Protein AF-K1RL17-F1 (afdb_monomer_lite)

Structure (mmCIF, N/CA/C/O backbone):
data_AF-K1RL17-F1
#
_entry.id   AF-K1RL17-F1
#
loop_
_atom_site.group_PDB
_atom_site.id
_atom_site.type_symbol
_atom_site.label_atom_id
_atom_site.label_alt_id
_atom_site.label_comp_id
_atom_site.label_asym_id
_atom_site.label_entity_id
_atom_site.label_seq_id
_atom_site.pdbx_PDB_ins_code
_atom_site.Cartn_x
_atom_site.Cartn_y
_atom_site.Cartn_z
_atom_site.occupancy
_atom_site.B_iso_or_equiv
_atom_site.auth_seq_id
_atom_site.auth_comp_id
_atom_site.auth_asym_id
_atom_site.auth_atom_id
_atom_site.pdbx_PDB_model_num
ATOM 1 N N . MET A 1 1 ? -8.383 5.671 24.917 1.00 86.12 1 MET A N 1
ATOM 2 C CA . MET A 1 1 ? -9.721 5.938 25.501 1.00 86.12 1 MET A CA 1
ATOM 3 C C . MET A 1 1 ? -9.802 7.376 26.012 1.00 86.12 1 MET A C 1
ATOM 5 O O . MET A 1 1 ? -8.783 7.900 26.457 1.00 86.12 1 MET A O 1
ATOM 9 N N . LYS A 1 2 ? -10.974 8.021 25.943 1.00 89.81 2 LYS A N 1
ATOM 10 C CA . LYS A 1 2 ? -11.217 9.352 26.530 1.00 89.81 2 LYS A CA 1
ATOM 11 C C . LYS A 1 2 ? -12.310 9.264 27.596 1.00 89.81 2 LYS A C 1
ATOM 13 O O . LYS A 1 2 ? -13.297 8.571 27.385 1.00 89.81 2 LYS A O 1
ATOM 18 N N . LEU A 1 3 ? -12.146 9.987 28.701 1.00 88.69 3 LEU A N 1
ATOM 19 C CA . LEU A 1 3 ? -13.157 10.167 29.746 1.00 88.69 3 LEU A CA 1
ATOM 20 C C . LEU A 1 3 ? -13.363 11.665 29.957 1.00 88.69 3 LEU A C 1
ATOM 22 O O . LEU A 1 3 ? -12.415 12.358 30.322 1.00 88.69 3 LEU A O 1
ATOM 26 N N . ASN A 1 4 ? -14.581 12.159 29.712 1.00 88.69 4 ASN A N 1
ATOM 27 C CA . ASN A 1 4 ? -14.898 13.595 29.724 1.00 88.69 4 ASN A CA 1
ATOM 28 C C . ASN A 1 4 ? -13.864 14.404 28.920 1.00 88.69 4 ASN A C 1
ATOM 30 O O . ASN A 1 4 ? -13.220 15.307 29.445 1.00 88.69 4 ASN A O 1
ATOM 34 N N . GLU A 1 5 ? -13.638 13.982 27.669 1.00 88.38 5 GLU A N 1
ATOM 35 C CA . GLU A 1 5 ? -12.679 14.556 26.704 1.00 88.38 5 GLU A CA 1
ATOM 36 C C . GLU A 1 5 ? -11.190 14.420 27.064 1.00 88.38 5 GLU A C 1
ATOM 38 O O . GLU A 1 5 ? -10.326 14.604 26.203 1.00 88.38 5 GLU A O 1
ATOM 43 N N . LYS A 1 6 ? -10.858 13.991 28.284 1.00 88.94 6 LYS A N 1
ATOM 44 C CA . LYS A 1 6 ? -9.479 13.752 28.707 1.00 88.94 6 LYS A CA 1
ATOM 45 C C . LYS A 1 6 ? -8.996 12.375 28.262 1.00 88.94 6 LYS A C 1
ATOM 47 O O . LYS A 1 6 ? -9.629 11.360 28.550 1.00 88.94 6 LYS A O 1
ATOM 52 N N . ILE A 1 7 ? -7.842 12.331 27.597 1.00 90.31 7 ILE A N 1
ATOM 53 C CA . ILE A 1 7 ? -7.181 11.076 27.217 1.00 90.31 7 ILE A CA 1
ATOM 54 C C . ILE A 1 7 ? -6.712 10.351 28.484 1.00 90.31 7 ILE A C 1
ATOM 56 O O . ILE A 1 7 ? -6.018 10.932 29.321 1.00 90.31 7 ILE A O 1
ATOM 60 N N . LEU A 1 8 ? -7.095 9.082 28.618 1.00 88.81 8 LEU A N 1
ATOM 61 C CA . LEU A 1 8 ? -6.636 8.208 29.692 1.00 88.81 8 LEU A CA 1
ATOM 62 C C . LEU A 1 8 ? -5.381 7.451 29.260 1.00 88.81 8 LEU A C 1
ATOM 64 O O . LEU A 1 8 ? -5.304 6.962 28.133 1.00 88.81 8 LEU A O 1
ATOM 68 N N . GLN A 1 9 ? -4.425 7.336 30.180 1.00 89.75 9 GLN A N 1
ATOM 69 C CA . GLN A 1 9 ? -3.227 6.523 29.993 1.00 89.75 9 GLN A CA 1
ATOM 70 C C . GLN A 1 9 ? -3.530 5.078 30.380 1.00 89.75 9 GLN A C 1
ATOM 72 O O . GLN A 1 9 ? -4.090 4.827 31.449 1.00 89.75 9 GLN A O 1
ATOM 77 N N . THR A 1 10 ? -3.184 4.142 29.499 1.00 90.81 10 THR A N 1
ATOM 78 C CA . THR A 1 10 ? -3.265 2.710 29.804 1.00 90.81 10 THR A CA 1
ATOM 79 C C . THR A 1 10 ? -2.152 2.336 30.783 1.00 90.81 10 THR A C 1
ATOM 81 O O . THR A 1 10 ? -1.068 2.918 30.748 1.00 90.81 10 THR A O 1
ATOM 84 N N . THR A 1 11 ? -2.423 1.399 31.688 1.00 90.38 11 THR A N 1
ATOM 85 C CA . THR A 1 11 ? -1.403 0.876 32.621 1.00 90.38 11 THR A CA 1
ATOM 86 C C . THR A 1 11 ? -0.921 -0.502 32.219 1.00 90.38 11 THR A C 1
ATOM 88 O O . THR A 1 11 ? 0.269 -0.789 32.281 1.00 90.38 11 THR A O 1
ATOM 91 N N . HIS A 1 12 ? -1.855 -1.356 31.829 1.00 91.19 12 HIS A N 1
ATOM 92 C CA . HIS A 1 12 ? -1.605 -2.697 31.346 1.00 91.19 12 HIS A CA 1
ATOM 93 C C . HIS A 1 12 ? -2.759 -3.093 30.436 1.00 91.19 12 HIS A C 1
ATOM 95 O O . HIS A 1 12 ? -3.871 -2.574 30.550 1.00 91.19 12 HIS A O 1
ATOM 101 N N . GLY A 1 13 ? -2.482 -4.032 29.550 1.00 89.75 13 GLY A N 1
ATOM 102 C CA . GLY A 1 13 ? -3.478 -4.632 28.690 1.00 89.75 13 GLY A CA 1
ATOM 103 C C . GLY A 1 13 ? -3.048 -6.032 28.296 1.00 89.75 13 GLY A C 1
ATOM 104 O O . GLY A 1 13 ? -1.911 -6.442 28.534 1.00 89.75 13 GLY A O 1
ATOM 105 N N . CYS A 1 14 ? -3.978 -6.770 27.718 1.00 90.25 14 CYS A N 1
ATOM 106 C CA . CYS A 1 14 ? -3.702 -8.028 27.044 1.00 90.25 14 CYS A CA 1
ATOM 107 C C . CYS A 1 14 ? -4.450 -8.041 25.718 1.00 90.25 14 CYS A C 1
ATOM 109 O O . CYS A 1 14 ? -5.488 -7.391 25.585 1.00 90.25 14 CYS A O 1
ATOM 111 N N . ALA A 1 15 ? -3.933 -8.782 24.750 1.00 90.31 15 ALA A N 1
ATOM 112 C CA . ALA A 1 15 ? -4.594 -8.960 23.474 1.00 90.31 15 ALA A CA 1
ATOM 113 C C . ALA A 1 15 ? -4.518 -10.421 23.058 1.00 90.31 15 ALA A C 1
ATOM 115 O O . ALA A 1 15 ? -3.531 -11.096 23.345 1.00 90.31 15 ALA A O 1
ATOM 116 N N . VAL A 1 16 ? -5.555 -10.873 22.366 1.00 89.31 16 VAL A N 1
ATOM 117 C CA . VAL A 1 16 ? -5.554 -12.142 21.643 1.00 89.31 16 VAL A CA 1
ATOM 118 C C . VAL A 1 16 ? -5.790 -11.855 20.172 1.00 89.31 16 VAL A C 1
ATOM 120 O O . VAL A 1 16 ? -6.560 -10.957 19.818 1.00 89.31 16 VAL A O 1
ATOM 123 N N . SER A 1 17 ? -5.108 -12.599 19.312 1.00 88.94 17 SER A N 1
ATOM 124 C CA . SER A 1 17 ? -5.225 -12.459 17.866 1.00 88.94 17 SER A CA 1
ATOM 125 C C . SER A 1 17 ? -5.647 -13.771 17.238 1.00 88.94 17 SER A C 1
ATOM 127 O O . SER A 1 17 ? -5.143 -14.830 17.601 1.00 88.94 17 SER A O 1
ATOM 129 N N . PHE A 1 18 ? -6.518 -13.680 16.250 1.00 87.81 18 PHE A N 1
ATOM 130 C CA . PHE A 1 18 ? -6.875 -14.773 15.371 1.00 87.81 18 PHE A CA 1
ATOM 131 C C . PHE A 1 18 ? -6.558 -14.371 13.936 1.00 87.81 18 PHE A C 1
ATOM 133 O O . PHE A 1 18 ? -6.952 -13.297 13.487 1.00 87.81 18 PHE A O 1
ATOM 140 N N . ASN A 1 19 ? -5.852 -15.231 13.212 1.00 88.44 19 ASN A N 1
ATOM 141 C CA . ASN A 1 19 ? -5.532 -15.048 11.808 1.00 88.44 19 ASN A CA 1
ATOM 142 C C . ASN A 1 19 ? -5.850 -16.341 11.037 1.00 88.44 19 ASN A C 1
ATOM 144 O O . ASN A 1 19 ? -5.124 -17.329 11.190 1.00 88.44 19 ASN A O 1
ATOM 148 N N . PRO A 1 20 ? -6.886 -16.349 10.180 1.00 85.56 20 PRO A N 1
ATOM 149 C CA . PRO A 1 20 ? -7.290 -17.547 9.447 1.00 85.56 20 PRO A CA 1
ATOM 150 C C . PRO A 1 20 ? -6.242 -18.023 8.429 1.00 85.56 20 PRO A C 1
ATOM 152 O O . PRO A 1 20 ? -6.286 -19.175 8.006 1.00 85.56 20 PRO A O 1
ATOM 155 N N . CYS A 1 21 ? -5.278 -17.175 8.051 1.00 84.12 21 CYS A N 1
ATOM 156 C CA . CYS A 1 21 ? -4.208 -17.522 7.112 1.00 84.12 21 CYS A CA 1
ATOM 157 C C . CYS A 1 21 ? -3.032 -18.259 7.770 1.00 84.12 21 CYS A C 1
ATOM 159 O O . CYS A 1 21 ? -2.123 -18.702 7.067 1.00 84.12 21 CYS A O 1
ATOM 161 N N . LEU A 1 22 ? -3.006 -18.362 9.102 1.00 78.12 22 LEU A N 1
ATOM 162 C CA . LEU A 1 22 ? -1.929 -19.025 9.828 1.00 78.12 22 LEU A CA 1
ATOM 163 C C . LEU A 1 22 ? -2.356 -20.410 10.321 1.00 78.12 22 LEU A C 1
ATOM 165 O O . LEU A 1 22 ? -3.506 -20.596 10.724 1.00 78.12 22 LEU A O 1
ATOM 169 N N . PRO A 1 23 ? -1.434 -21.388 10.324 1.00 70.94 23 PRO A N 1
ATOM 170 C CA . PRO A 1 23 ? -1.729 -22.720 10.824 1.00 70.94 23 PRO A CA 1
ATOM 171 C C . PRO A 1 23 ? -2.068 -22.698 12.322 1.00 70.94 23 PRO A C 1
ATOM 173 O O . PRO A 1 23 ? -1.558 -21.884 13.101 1.00 70.94 23 PRO A O 1
ATOM 176 N N . ASP A 1 24 ? -2.927 -23.636 12.721 1.00 70.56 24 ASP A N 1
ATOM 177 C CA . ASP A 1 24 ? -3.319 -23.836 14.115 1.00 70.56 24 ASP A CA 1
ATOM 178 C C . ASP A 1 24 ? -2.090 -24.063 15.014 1.00 70.56 24 ASP A C 1
ATOM 180 O O . ASP A 1 24 ? -1.189 -24.834 14.682 1.00 70.56 24 ASP A O 1
ATOM 184 N N . GLY A 1 25 ? -2.057 -23.387 16.168 1.00 65.31 25 GLY A N 1
ATOM 185 C CA . GLY A 1 25 ? -0.989 -23.520 17.165 1.00 65.31 25 GLY A CA 1
ATOM 186 C C . GLY A 1 25 ? 0.224 -22.594 16.997 1.00 65.31 25 GLY A C 1
ATOM 187 O O . GLY A 1 25 ? 1.075 -22.597 17.882 1.00 65.31 25 GLY A O 1
ATOM 188 N N . VAL A 1 26 ? 0.314 -21.791 15.925 1.00 64.81 26 VAL A N 1
ATOM 189 C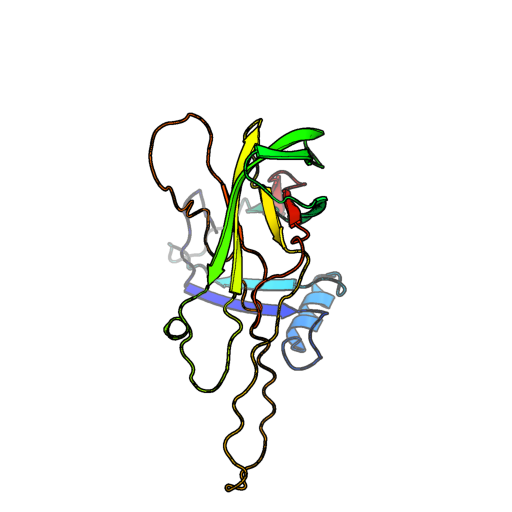 CA . VAL A 1 26 ? 1.388 -20.780 15.767 1.00 64.81 26 VAL A CA 1
ATOM 190 C C . VAL A 1 26 ? 0.967 -19.408 16.306 1.00 64.81 26 VAL A C 1
ATOM 192 O O . VAL A 1 26 ? 1.738 -18.782 17.024 1.00 64.81 26 VAL A O 1
ATOM 195 N N . ILE A 1 27 ? -0.250 -18.951 15.978 1.00 58.25 27 ILE A N 1
ATOM 196 C CA . ILE A 1 27 ? -0.837 -17.678 16.464 1.00 58.25 27 ILE A CA 1
ATOM 197 C C . ILE A 1 27 ? -2.316 -17.839 16.863 1.00 58.25 27 ILE A C 1
ATOM 199 O O . ILE A 1 27 ? -2.811 -17.109 17.716 1.00 58.25 27 ILE A O 1
ATOM 203 N N . ASN A 1 28 ? -3.024 -18.825 16.304 1.00 62.34 28 ASN A N 1
ATOM 204 C CA . ASN A 1 28 ? -4.415 -19.116 16.659 1.00 62.34 28 ASN A CA 1
ATOM 205 C C . ASN A 1 28 ? -4.483 -19.922 17.961 1.00 62.34 28 ASN A C 1
ATOM 207 O O . ASN A 1 28 ? -4.709 -21.136 17.946 1.00 62.34 28 ASN A O 1
ATOM 211 N N . GLU A 1 29 ? -4.248 -19.249 19.087 1.00 68.94 29 GLU A N 1
ATOM 212 C CA . GLU A 1 29 ? -4.416 -19.829 20.416 1.00 68.94 29 GLU A CA 1
ATOM 213 C C . GLU A 1 29 ? -5.884 -20.213 20.659 1.00 68.94 29 GLU A C 1
ATOM 215 O O . GLU A 1 29 ? -6.815 -19.586 20.146 1.00 68.94 29 GLU A O 1
ATOM 220 N N . LEU A 1 30 ? -6.108 -21.258 21.461 1.00 84.44 30 LEU A N 1
ATOM 221 C CA . LEU A 1 30 ? -7.453 -21.734 21.806 1.00 84.44 30 LEU A CA 1
ATOM 222 C C . LEU A 1 30 ? -8.329 -20.612 22.397 1.00 84.44 30 LEU A C 1
ATOM 224 O O . LEU A 1 30 ? -9.528 -20.560 22.133 1.00 84.44 30 LEU A O 1
ATOM 228 N N . GLU A 1 31 ? -7.711 -19.682 23.129 1.00 86.56 31 GLU A N 1
ATOM 229 C CA . GLU A 1 31 ? -8.363 -18.494 23.683 1.00 86.56 31 GLU A CA 1
ATOM 230 C C . GLU A 1 31 ? -8.931 -17.568 22.596 1.00 86.56 31 GLU A C 1
ATOM 232 O O . GLU A 1 31 ? -10.055 -17.087 22.729 1.00 86.56 31 GLU A O 1
ATOM 237 N N . ALA A 1 32 ? -8.210 -17.368 21.489 1.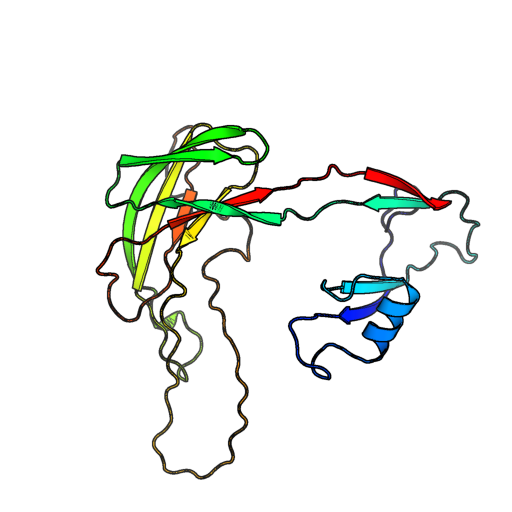00 88.06 32 ALA A N 1
ATOM 238 C CA . ALA A 1 32 ? -8.677 -16.531 20.386 1.00 88.06 32 ALA A CA 1
ATOM 239 C C . ALA A 1 32 ? -9.920 -17.133 19.708 1.00 88.06 32 ALA A C 1
ATOM 241 O O . ALA A 1 32 ? -10.859 -16.404 19.385 1.00 88.06 32 ALA A O 1
ATOM 242 N N . LYS A 1 33 ? -9.972 -18.467 19.565 1.00 87.44 33 LYS A N 1
ATOM 243 C CA . LYS A 1 33 ? -11.154 -19.180 19.044 1.00 87.44 33 LYS A CA 1
ATOM 244 C C . LYS A 1 33 ? -12.360 -19.016 19.972 1.00 87.44 33 LYS A C 1
ATOM 246 O O . LYS A 1 33 ? -13.442 -18.676 19.508 1.00 87.44 33 LYS A O 1
ATOM 251 N N . TRP A 1 34 ? -12.167 -19.166 21.284 1.00 91.12 34 TRP A N 1
ATOM 252 C CA . TRP A 1 34 ? -13.239 -18.931 22.259 1.00 91.12 34 TRP A CA 1
ATOM 253 C C . TRP A 1 34 ? -13.748 -17.493 22.251 1.00 91.12 34 TRP A C 1
ATOM 255 O O . TRP A 1 34 ? -14.949 -17.274 22.391 1.00 91.12 34 TRP A O 1
ATOM 265 N N . ALA A 1 35 ? -12.856 -16.515 22.088 1.00 91.50 35 ALA A N 1
ATOM 266 C CA . ALA A 1 35 ? -13.249 -15.117 21.995 1.00 91.50 35 ALA A CA 1
ATOM 267 C C . ALA A 1 35 ? -14.089 -14.854 20.733 1.00 91.50 35 ALA A C 1
ATOM 269 O O . ALA A 1 35 ? -15.132 -14.209 20.825 1.00 91.50 35 ALA A O 1
ATOM 270 N N . ILE A 1 36 ? -13.689 -15.403 19.581 1.00 91.94 36 ILE A N 1
ATOM 271 C CA . ILE A 1 36 ? -14.471 -15.336 18.337 1.00 91.94 36 ILE A CA 1
ATOM 272 C C . ILE A 1 36 ? -15.868 -15.918 18.527 1.00 91.94 36 ILE A C 1
ATOM 274 O O . ILE A 1 36 ? -16.847 -15.234 18.230 1.00 91.94 36 ILE A O 1
ATOM 278 N N . ASP A 1 37 ? -15.964 -17.131 19.073 1.00 92.62 37 ASP A N 1
ATOM 279 C CA . ASP A 1 37 ? -17.247 -17.800 19.301 1.00 92.62 37 ASP A CA 1
ATOM 280 C C . ASP A 1 37 ? -18.131 -17.003 20.271 1.00 92.62 37 ASP A C 1
ATOM 282 O O . ASP A 1 37 ? -19.327 -16.827 20.037 1.00 92.62 37 ASP A O 1
ATOM 286 N N . HIS A 1 38 ? -17.545 -16.484 21.355 1.00 93.88 38 HIS A N 1
ATOM 287 C CA . HIS A 1 38 ? -18.263 -15.716 22.371 1.00 93.88 38 HIS A CA 1
ATOM 288 C C . HIS A 1 38 ? -18.860 -14.417 21.818 1.00 93.88 38 HIS A C 1
ATOM 290 O O . HIS A 1 38 ? -19.993 -14.070 22.151 1.00 93.88 38 HIS A O 1
ATOM 296 N N . TYR A 1 39 ? -18.101 -13.702 20.985 1.00 92.75 39 TYR A N 1
ATOM 297 C CA . TYR A 1 39 ? -18.526 -12.435 20.390 1.00 92.75 39 TYR A CA 1
ATOM 298 C C . TYR A 1 39 ? -19.254 -12.604 19.046 1.00 92.75 39 TYR A C 1
ATOM 300 O O . TYR A 1 39 ? -19.707 -11.610 18.483 1.00 92.75 39 TYR A O 1
ATOM 308 N N . GLY A 1 40 ? -19.395 -13.835 18.538 1.00 94.44 40 GLY A N 1
ATOM 309 C CA . GLY A 1 40 ? -20.036 -14.116 17.250 1.00 94.44 40 GLY A CA 1
ATOM 310 C C . GLY A 1 40 ? -19.287 -13.512 16.060 1.00 94.44 40 GLY A C 1
ATOM 311 O O . GLY A 1 40 ? -19.917 -13.048 15.111 1.00 94.44 40 GLY A O 1
ATOM 312 N N . LEU A 1 41 ? -17.956 -13.459 16.137 1.00 93.62 41 LEU A N 1
ATOM 313 C CA . LEU A 1 41 ? -17.111 -12.877 15.097 1.00 93.62 41 LEU A CA 1
ATOM 314 C C . LEU A 1 41 ? -16.970 -13.842 13.912 1.00 93.62 41 LEU A C 1
ATOM 316 O O . LEU A 1 41 ? -16.938 -15.060 14.078 1.00 93.62 41 LEU A O 1
ATOM 320 N N . ASP A 1 42 ? -16.868 -13.298 12.702 1.00 93.44 42 ASP A N 1
ATOM 321 C CA . ASP A 1 42 ? -16.711 -14.104 11.491 1.00 93.44 42 ASP A CA 1
ATOM 322 C C . ASP A 1 42 ? -15.276 -14.647 11.386 1.00 93.44 42 ASP A C 1
ATOM 324 O O . ASP A 1 42 ? -14.323 -13.900 11.161 1.00 93.44 42 ASP A O 1
ATOM 328 N N . SER A 1 43 ? -15.118 -15.962 11.536 1.00 88.81 43 SER A N 1
ATOM 329 C CA . SER A 1 43 ? -13.823 -16.652 11.525 1.00 88.81 43 SER A CA 1
ATOM 330 C C . SER A 1 43 ? -13.135 -16.698 10.155 1.00 88.81 43 SER A C 1
ATOM 332 O O . SER A 1 43 ? -12.011 -17.188 10.057 1.00 88.81 43 SER A O 1
ATOM 334 N N . THR A 1 44 ? -13.758 -16.181 9.094 1.00 90.12 44 THR A N 1
ATOM 335 C CA . THR A 1 44 ? -13.093 -15.974 7.798 1.00 90.12 44 THR A CA 1
ATOM 336 C C . THR A 1 44 ? -12.203 -14.728 7.786 1.00 90.12 44 THR A C 1
ATOM 338 O O . THR A 1 44 ? -11.360 -14.590 6.899 1.00 90.12 44 THR A O 1
ATOM 341 N N . TYR A 1 45 ? -12.324 -13.856 8.794 1.00 89.38 45 TYR A N 1
ATOM 342 C CA . TYR A 1 45 ? -11.511 -12.651 8.954 1.00 89.38 45 TYR A CA 1
ATOM 343 C C . TYR A 1 45 ? -10.484 -12.781 10.082 1.00 89.38 45 TYR A C 1
ATOM 345 O O . TYR A 1 45 ? -10.612 -13.592 11.001 1.00 89.38 45 TYR A O 1
ATOM 353 N N . GLY A 1 46 ? -9.443 -11.948 10.011 1.00 89.75 46 GLY A N 1
ATOM 354 C CA . GLY A 1 46 ? -8.495 -11.769 11.105 1.00 89.75 46 GLY A CA 1
ATOM 355 C C . GLY A 1 46 ? -9.049 -10.833 12.180 1.00 89.75 46 GLY A C 1
ATOM 356 O O . GLY A 1 46 ? -9.586 -9.773 11.863 1.00 89.75 46 GLY A O 1
ATOM 357 N N . TRP A 1 47 ? -8.875 -11.202 13.448 1.00 90.00 47 TRP A N 1
ATOM 358 C CA . TRP A 1 47 ? -9.349 -10.438 14.602 1.00 90.00 47 TRP A CA 1
ATOM 359 C C . TRP A 1 47 ? -8.217 -10.164 15.580 1.00 90.00 47 TRP A C 1
ATOM 361 O O . TRP A 1 47 ? -7.417 -11.047 15.880 1.00 90.00 47 TRP A O 1
ATOM 371 N N . VAL A 1 48 ? -8.186 -8.952 16.129 1.00 90.31 48 VAL A N 1
ATOM 372 C CA . VAL A 1 48 ? -7.363 -8.607 17.291 1.00 90.31 48 VAL A CA 1
ATOM 373 C C . VAL A 1 48 ? -8.293 -8.057 18.356 1.00 90.31 48 VAL A C 1
ATOM 375 O O . VAL A 1 48 ? -8.980 -7.061 18.138 1.00 90.31 48 VAL A O 1
ATOM 378 N N . ILE A 1 49 ? -8.331 -8.724 19.504 1.00 89.06 49 ILE A N 1
ATOM 379 C CA . ILE A 1 49 ? -9.200 -8.367 20.620 1.00 89.06 49 ILE A CA 1
ATOM 380 C C . ILE A 1 49 ? -8.303 -7.903 21.754 1.00 89.06 49 ILE A C 1
ATOM 382 O O . ILE A 1 49 ? -7.582 -8.700 22.351 1.00 89.06 49 ILE A O 1
ATOM 386 N N . CYS A 1 50 ? -8.354 -6.606 22.043 1.00 89.75 50 CYS A N 1
ATOM 387 C CA . CYS A 1 50 ? -7.575 -5.984 23.105 1.00 89.75 50 CYS A CA 1
ATOM 388 C C . CYS A 1 50 ? -8.451 -5.716 24.328 1.00 89.75 50 CYS A C 1
ATOM 390 O O . CYS A 1 50 ? -9.577 -5.229 24.220 1.00 89.75 50 CYS A O 1
ATOM 392 N N . ARG A 1 51 ? -7.894 -5.969 25.509 1.00 90.38 51 ARG A N 1
ATOM 393 C CA . ARG A 1 51 ? -8.436 -5.529 26.790 1.00 90.38 51 ARG A CA 1
ATOM 394 C C . ARG A 1 51 ? -7.416 -4.623 27.454 1.00 90.38 51 ARG A C 1
ATOM 396 O O . ARG A 1 51 ? -6.400 -5.100 27.953 1.00 90.38 51 ARG A O 1
ATOM 403 N N . ASP A 1 52 ? -7.734 -3.339 27.508 1.00 92.38 52 ASP A N 1
ATOM 404 C CA . ASP A 1 52 ? -6.907 -2.319 28.145 1.00 92.38 52 ASP A CA 1
ATOM 405 C C . ASP A 1 52 ? -7.467 -1.910 29.506 1.00 92.38 52 ASP A C 1
ATOM 407 O O . ASP A 1 52 ? -8.681 -1.797 29.696 1.00 92.38 52 ASP A O 1
ATOM 411 N N . VAL A 1 53 ? -6.570 -1.642 30.456 1.00 91.38 53 VAL A N 1
ATOM 412 C CA . VAL A 1 53 ? -6.923 -1.212 31.808 1.00 91.38 53 VAL A CA 1
ATOM 413 C C . VAL A 1 53 ? -6.451 0.214 32.057 1.00 91.38 53 VAL A C 1
ATOM 415 O O . VAL A 1 53 ? -5.255 0.532 32.052 1.00 91.38 53 VAL A O 1
ATOM 418 N N . PHE A 1 54 ? -7.426 1.069 32.352 1.00 89.75 54 PHE A N 1
ATOM 419 C CA . PHE A 1 54 ? -7.226 2.485 32.623 1.00 89.75 54 PHE A CA 1
ATOM 420 C C . PHE A 1 54 ? -7.525 2.773 34.099 1.00 89.75 54 PHE A C 1
ATOM 422 O O . PHE A 1 54 ? -8.645 2.524 34.550 1.00 89.75 54 PHE A O 1
ATOM 429 N N . PRO A 1 55 ? -6.556 3.287 34.874 1.00 86.81 55 PRO A N 1
ATOM 430 C CA . PRO A 1 55 ? -6.775 3.598 36.274 1.00 86.81 55 PRO A CA 1
ATOM 431 C C . PRO A 1 55 ? -7.710 4.800 36.412 1.00 86.81 55 PRO A C 1
ATOM 433 O O . PRO A 1 55 ? -7.611 5.789 35.679 1.00 86.81 55 PRO A O 1
ATOM 436 N N . TRP A 1 56 ? -8.589 4.743 37.408 1.00 85.81 56 TRP A N 1
ATOM 437 C CA . TRP A 1 56 ? -9.384 5.899 37.792 1.00 85.81 56 TRP A CA 1
ATOM 438 C C . TRP A 1 56 ? -8.483 6.999 38.354 1.00 85.81 56 TRP A C 1
ATOM 440 O O . TRP A 1 56 ? -7.586 6.742 39.156 1.00 85.81 56 TRP A O 1
ATOM 450 N N . GLY A 1 57 ? -8.756 8.249 37.975 1.00 79.25 57 GLY A N 1
ATOM 451 C CA . GLY A 1 57 ? -8.093 9.411 38.579 1.00 79.25 57 GLY A CA 1
ATOM 452 C C . GLY A 1 57 ? -8.536 9.685 40.023 1.00 79.25 57 GLY A C 1
ATOM 453 O O . GLY A 1 57 ? -7.944 10.518 40.704 1.00 79.25 57 GLY A O 1
ATOM 454 N N . THR A 1 58 ? -9.583 9.004 40.489 1.00 81.19 58 THR A N 1
ATOM 455 C CA . THR A 1 58 ? -10.190 9.135 41.816 1.00 81.19 58 THR A CA 1
ATOM 456 C C . THR A 1 58 ? -10.063 7.834 42.605 1.00 81.19 58 THR A C 1
ATOM 458 O O . THR A 1 58 ? -9.959 6.754 42.032 1.00 81.19 58 THR A O 1
ATOM 461 N N . LYS A 1 59 ? -10.123 7.919 43.943 1.00 79.50 59 LYS A N 1
ATOM 462 C CA . LYS A 1 59 ? -10.095 6.733 44.824 1.00 79.50 59 LYS A CA 1
ATOM 463 C C . LYS A 1 59 ? -11.298 5.800 44.636 1.00 79.50 59 LYS A C 1
ATOM 465 O O . LYS A 1 59 ? -11.190 4.613 44.921 1.00 79.50 59 LYS A O 1
ATOM 470 N N . HIS A 1 60 ? -12.429 6.337 44.184 1.00 79.44 60 HIS A N 1
ATOM 471 C CA . HIS A 1 60 ? -13.642 5.579 43.887 1.00 79.44 60 HIS A CA 1
ATOM 472 C C . HIS A 1 60 ? -13.917 5.607 42.388 1.00 79.44 60 HIS A C 1
ATOM 474 O O . HIS A 1 60 ? -13.618 6.608 41.733 1.00 79.44 60 HIS A O 1
ATOM 480 N N . HIS A 1 61 ? -14.491 4.523 41.866 1.00 80.06 61 HIS A N 1
ATOM 481 C CA . HIS A 1 61 ? -14.973 4.483 40.492 1.00 80.06 61 HIS A CA 1
ATOM 482 C C . HIS A 1 61 ? -16.260 5.323 40.398 1.00 80.06 61 HIS A C 1
ATOM 484 O O . HIS A 1 61 ? -17.204 5.060 41.145 1.00 80.06 61 HIS A O 1
ATOM 490 N N . PRO A 1 62 ? -16.307 6.369 39.559 1.00 81.94 62 PRO A N 1
ATOM 491 C CA . PRO A 1 62 ? -17.542 7.091 39.299 1.00 81.94 62 PRO A CA 1
ATOM 492 C C . PRO A 1 62 ? -18.502 6.226 38.472 1.00 81.94 62 PRO A C 1
ATOM 494 O O . PRO A 1 62 ? -18.077 5.356 37.711 1.00 81.94 62 PRO A O 1
ATOM 497 N N . GLU A 1 63 ? -19.798 6.494 38.602 1.00 87.69 63 GLU A N 1
ATOM 498 C CA . GLU A 1 63 ? -20.821 5.878 37.758 1.00 87.69 63 GLU A CA 1
ATOM 499 C C . GLU A 1 63 ? -20.688 6.372 36.307 1.00 87.69 63 GLU A C 1
ATOM 501 O O . GLU A 1 63 ? -20.531 7.571 36.050 1.00 87.69 63 GLU A O 1
ATOM 506 N N . ILE A 1 64 ? -20.723 5.440 35.350 1.00 88.81 64 ILE A N 1
ATOM 507 C CA . ILE A 1 64 ? -20.651 5.747 33.918 1.00 88.81 64 ILE A CA 1
ATOM 508 C C . ILE A 1 64 ? -22.075 5.964 33.410 1.00 88.81 64 ILE A C 1
ATOM 510 O O . ILE A 1 64 ? -22.808 5.010 33.182 1.00 88.81 64 ILE A O 1
ATOM 514 N N . ASN A 1 65 ? -22.446 7.228 33.213 1.00 91.44 65 ASN A N 1
ATOM 515 C CA . ASN A 1 65 ? -23.785 7.598 32.736 1.00 91.44 65 ASN A CA 1
ATOM 516 C C . ASN A 1 65 ? -23.920 7.612 31.212 1.00 91.44 65 ASN A C 1
ATOM 518 O O . ASN A 1 65 ? -25.034 7.608 30.703 1.00 91.44 65 ASN A O 1
ATOM 522 N N . LYS A 1 66 ? -22.801 7.757 30.494 1.00 93.12 66 LYS A N 1
ATOM 523 C CA . LYS A 1 66 ? -22.764 7.816 29.032 1.00 93.12 66 LYS A CA 1
ATOM 524 C C . LYS A 1 66 ? -21.507 7.140 28.531 1.00 93.12 66 LYS A C 1
ATOM 526 O O . LYS A 1 66 ? -20.417 7.431 29.032 1.00 93.12 66 LYS A O 1
ATOM 531 N N . LEU A 1 67 ? -21.654 6.307 27.515 1.00 93.81 67 LEU A N 1
ATOM 532 C CA . LEU A 1 67 ? -20.531 5.682 26.835 1.00 93.81 67 LEU A CA 1
ATOM 533 C C . LEU A 1 67 ? -20.758 5.748 25.332 1.00 93.81 67 LEU A C 1
ATOM 535 O O . LEU A 1 67 ? -21.840 5.439 24.844 1.00 93.81 67 LEU A O 1
ATOM 539 N N . PHE A 1 68 ? -19.721 6.150 24.607 1.00 94.69 68 PHE A N 1
ATOM 540 C CA . PHE A 1 68 ? -19.760 6.276 23.158 1.00 94.69 68 PHE A CA 1
ATOM 541 C C . PHE A 1 68 ? -18.697 5.378 22.537 1.00 94.69 68 PHE A C 1
ATOM 543 O O . PHE A 1 68 ? -17.558 5.345 23.007 1.00 94.69 68 PHE A O 1
ATOM 550 N N . LEU A 1 69 ? -19.072 4.684 21.468 1.00 93.69 69 LEU A N 1
ATOM 551 C CA . LEU A 1 69 ? -18.173 3.929 20.611 1.00 93.69 69 LEU A CA 1
ATOM 552 C C . LEU A 1 69 ? -17.990 4.697 19.308 1.00 93.69 69 LEU A C 1
ATOM 554 O O . LEU A 1 69 ? -18.964 4.964 18.611 1.00 93.69 69 LEU A O 1
ATOM 558 N N . THR A 1 70 ? -16.750 5.029 18.974 1.00 93.38 70 THR A N 1
ATOM 559 C CA . THR A 1 70 ? -16.416 5.616 17.678 1.00 93.38 70 THR A CA 1
ATOM 560 C C . THR A 1 70 ? -15.795 4.547 16.793 1.00 93.38 70 THR A C 1
ATOM 562 O O . THR A 1 70 ? -14.773 3.969 17.162 1.00 93.38 70 THR A O 1
ATOM 565 N N . MET A 1 71 ? -16.412 4.300 15.642 1.00 92.50 71 MET A N 1
ATOM 566 C CA . MET A 1 71 ? -15.909 3.393 14.618 1.00 92.50 71 MET A CA 1
ATOM 567 C C . MET A 1 71 ? -15.268 4.213 13.501 1.00 92.50 71 MET A C 1
ATOM 569 O O . MET A 1 71 ? -15.836 5.196 13.031 1.00 92.50 71 MET A O 1
ATOM 573 N N . GLU A 1 72 ? -14.059 3.825 13.110 1.00 90.06 72 GLU A N 1
ATOM 574 C CA . GLU A 1 72 ? -13.269 4.502 12.086 1.00 90.06 72 GLU A CA 1
ATOM 575 C C . GLU A 1 72 ? -12.584 3.435 11.235 1.00 90.06 72 GLU A C 1
ATOM 577 O O . GLU A 1 72 ? -11.826 2.611 11.754 1.00 90.06 72 GLU A O 1
ATOM 582 N N . GLN A 1 73 ? -12.892 3.418 9.938 1.00 85.06 73 GLN A N 1
ATOM 583 C CA . GLN A 1 73 ? -12.270 2.489 9.006 1.00 85.06 73 GLN A CA 1
ATOM 584 C C . GLN A 1 73 ? -10.815 2.901 8.764 1.00 85.06 73 GLN A C 1
ATOM 586 O O . GLN A 1 73 ? -10.535 4.039 8.392 1.00 85.06 73 GLN A O 1
ATOM 591 N N . GLN A 1 74 ? -9.890 1.954 8.922 1.00 80.56 74 GLN A N 1
ATOM 592 C CA . GLN A 1 74 ? -8.539 2.124 8.390 1.00 80.56 74 GLN A CA 1
ATOM 593 C C . GLN A 1 74 ? -8.597 2.066 6.857 1.00 80.56 74 GLN A C 1
ATOM 595 O O . GLN A 1 74 ? -9.255 1.158 6.339 1.00 80.56 74 GLN A O 1
ATOM 600 N N . PRO A 1 75 ? -7.941 2.993 6.131 1.00 78.56 75 PRO A N 1
ATOM 601 C CA . PRO A 1 75 ? -7.938 2.977 4.673 1.00 78.56 75 PRO A CA 1
ATOM 602 C C . PRO A 1 75 ? -7.541 1.597 4.137 1.00 78.56 75 PRO A C 1
ATOM 604 O O . PRO A 1 75 ? -6.495 1.058 4.497 1.00 78.56 75 PRO A O 1
ATOM 607 N N . GLY A 1 76 ? -8.394 1.016 3.298 1.00 80.62 76 GLY A N 1
ATOM 608 C CA . GLY A 1 76 ? -8.124 -0.249 2.628 1.00 80.62 76 GLY A CA 1
ATOM 609 C C . GLY A 1 76 ? -7.412 -0.010 1.302 1.00 80.62 76 GLY A C 1
ATOM 610 O O . GLY A 1 76 ? -7.788 0.891 0.551 1.00 80.62 76 GLY A O 1
ATOM 611 N N . GLN A 1 77 ? -6.409 -0.830 0.990 1.00 84.56 77 GLN A N 1
ATOM 612 C CA . GLN A 1 77 ? -5.771 -0.806 -0.324 1.00 84.56 77 GLN A CA 1
ATOM 613 C C . GLN A 1 77 ? -6.659 -1.493 -1.360 1.00 84.56 77 GLN A C 1
ATOM 615 O O . GLN A 1 77 ? -6.974 -2.677 -1.236 1.00 84.56 77 GLN A O 1
ATOM 620 N N . VAL A 1 78 ? -7.037 -0.756 -2.402 1.00 85.75 78 VAL A N 1
ATOM 621 C CA . VAL A 1 78 ? -7.811 -1.275 -3.531 1.00 85.75 78 VAL A CA 1
ATOM 622 C C . VAL A 1 78 ? -6.926 -1.292 -4.781 1.00 85.75 78 VAL A C 1
ATOM 624 O O . VAL A 1 78 ? -6.389 -0.244 -5.154 1.00 85.75 78 VAL A O 1
ATOM 627 N N . PRO A 1 79 ? -6.754 -2.455 -5.440 1.00 88.62 79 PRO A N 1
ATOM 628 C CA . PRO A 1 79 ? -6.028 -2.546 -6.702 1.00 88.62 79 PRO A CA 1
ATOM 629 C C . PRO A 1 79 ? -6.743 -1.755 -7.804 1.00 88.62 79 PRO A C 1
ATOM 631 O O . PRO A 1 79 ? -7.952 -1.884 -7.992 1.00 88.62 79 PRO A O 1
ATOM 634 N N . GLY A 1 80 ? -5.985 -0.947 -8.536 1.00 91.50 80 GLY A N 1
ATOM 635 C CA . GLY A 1 80 ? -6.425 -0.191 -9.701 1.00 91.50 80 GLY A CA 1
ATOM 636 C C . GLY A 1 80 ? -5.864 -0.737 -11.009 1.00 91.50 80 GLY A C 1
ATOM 637 O O . GLY A 1 80 ? -5.429 -1.884 -11.097 1.00 91.50 80 GLY A O 1
ATOM 638 N N . SER A 1 81 ? -5.886 0.110 -12.038 1.00 93.75 81 SER A N 1
ATOM 639 C CA . SER A 1 81 ? -5.412 -0.239 -13.376 1.00 93.75 81 SER A CA 1
ATOM 640 C C . SER A 1 81 ? -3.907 -0.492 -13.422 1.00 93.75 81 SER A C 1
ATOM 642 O O . SER A 1 81 ? -3.130 0.140 -12.701 1.00 93.75 81 SER A O 1
ATOM 644 N N . HIS A 1 82 ? -3.523 -1.393 -14.322 1.00 96.25 82 HIS A N 1
ATOM 645 C CA . HIS A 1 82 ? -2.138 -1.689 -14.660 1.00 96.25 82 HIS A CA 1
ATOM 646 C C . HIS A 1 82 ? -1.688 -0.832 -15.845 1.00 96.25 82 HIS A C 1
ATOM 648 O O . HIS A 1 82 ? -2.510 -0.470 -16.695 1.00 96.25 82 HIS A O 1
ATOM 654 N N . PHE A 1 83 ? -0.399 -0.515 -15.912 1.00 96.12 83 PHE A N 1
ATOM 655 C CA . PHE A 1 83 ? 0.178 0.285 -16.983 1.00 96.12 83 PHE A CA 1
ATOM 656 C C . PHE A 1 83 ? 1.675 0.024 -17.160 1.00 96.12 83 PHE A C 1
ATOM 658 O O . PHE A 1 83 ? 2.348 -0.481 -16.269 1.00 96.12 83 PHE A O 1
ATOM 665 N N . LYS A 1 84 ? 2.195 0.391 -18.332 1.00 95.94 84 LYS A N 1
ATOM 666 C CA . LYS A 1 84 ? 3.623 0.351 -18.659 1.00 95.94 84 LYS A CA 1
ATOM 667 C C . LYS A 1 84 ? 4.055 1.708 -19.186 1.00 95.94 84 LYS A C 1
ATOM 669 O O . LYS A 1 84 ? 3.300 2.349 -19.919 1.00 95.94 84 LYS A O 1
ATOM 674 N N . VAL A 1 85 ? 5.250 2.128 -18.801 1.00 93.62 85 VAL A N 1
ATOM 675 C CA . VAL A 1 85 ? 5.880 3.390 -19.199 1.00 93.62 85 VAL A CA 1
ATOM 676 C C . VAL A 1 85 ? 7.365 3.147 -19.417 1.00 93.62 85 VAL A C 1
ATOM 678 O O . VAL A 1 85 ? 7.944 2.267 -18.785 1.00 93.62 85 VAL A O 1
ATOM 681 N N . HIS A 1 86 ? 7.960 3.929 -20.306 1.00 90.44 86 HIS A N 1
ATOM 682 C CA . HIS A 1 86 ? 9.292 3.679 -20.852 1.00 90.44 86 HIS A CA 1
ATOM 683 C C . HIS A 1 86 ? 10.180 4.912 -20.733 1.00 90.44 86 HIS A C 1
ATOM 685 O O . HIS A 1 86 ? 11.390 4.789 -20.559 1.00 90.44 86 HIS A O 1
ATOM 691 N N . ALA A 1 87 ? 9.597 6.108 -20.853 1.00 92.56 87 ALA A N 1
ATOM 692 C CA . ALA A 1 87 ? 10.357 7.345 -20.915 1.00 92.56 87 ALA A CA 1
ATOM 693 C C . ALA A 1 87 ? 9.685 8.498 -20.153 1.00 92.56 87 ALA A C 1
ATOM 695 O O . ALA A 1 87 ? 8.461 8.519 -19.986 1.00 92.56 87 ALA A O 1
ATOM 696 N N . PRO A 1 88 ? 10.472 9.507 -19.740 1.00 95.38 88 PRO A N 1
ATOM 697 C CA . PRO A 1 88 ? 9.937 10.790 -19.301 1.00 95.38 88 PRO A CA 1
ATOM 698 C C . PRO A 1 88 ? 8.933 11.365 -20.307 1.00 95.38 88 PRO A C 1
ATOM 700 O O . PRO A 1 88 ? 9.190 11.398 -21.511 1.00 95.38 88 PRO A O 1
ATOM 703 N N . GLY A 1 89 ? 7.799 11.848 -19.807 1.00 94.00 89 GLY A N 1
ATOM 704 C CA . GLY A 1 89 ? 6.685 12.364 -20.601 1.00 94.00 89 GLY A CA 1
ATOM 705 C C . GLY A 1 89 ? 5.617 11.328 -20.957 1.00 94.00 89 GLY A C 1
ATOM 706 O O . GLY A 1 89 ? 4.527 11.728 -21.374 1.00 94.00 89 GLY A O 1
ATOM 707 N N . ASP A 1 90 ? 5.873 10.031 -20.755 1.00 97.00 90 ASP A N 1
ATOM 708 C CA . ASP A 1 90 ? 4.820 9.022 -20.853 1.00 97.00 90 ASP A CA 1
ATOM 709 C C . ASP A 1 90 ? 3.711 9.327 -19.843 1.00 97.00 90 ASP A C 1
ATOM 711 O O . ASP A 1 90 ? 3.956 9.795 -18.726 1.00 97.00 90 ASP A O 1
ATOM 715 N N . SER A 1 91 ? 2.467 9.078 -20.246 1.00 96.56 91 SER A N 1
ATOM 716 C CA . SER A 1 91 ? 1.309 9.391 -19.417 1.00 96.56 91 SER A CA 1
ATOM 717 C C . SER A 1 91 ? 0.298 8.262 -19.383 1.00 96.56 91 SER A C 1
ATOM 719 O O . SER A 1 91 ? 0.130 7.506 -20.341 1.00 96.56 91 SER A O 1
ATOM 721 N N . PHE A 1 92 ? -0.389 8.159 -18.252 1.00 97.31 92 PHE A N 1
ATOM 722 C CA . PHE A 1 92 ? -1.400 7.149 -18.012 1.00 97.31 92 PHE A CA 1
ATOM 723 C C . PHE A 1 92 ? -2.599 7.758 -17.291 1.00 97.31 92 PHE A C 1
ATOM 725 O O . PHE A 1 92 ? -2.455 8.417 -16.263 1.00 97.31 92 PHE A O 1
ATOM 732 N N . MET A 1 93 ? -3.797 7.534 -17.829 1.00 97.00 93 MET A N 1
ATOM 733 C CA . MET A 1 93 ? -5.041 8.019 -17.237 1.00 97.00 93 MET A CA 1
ATOM 734 C C . MET A 1 93 ? -5.741 6.904 -16.468 1.00 97.00 93 MET A C 1
ATOM 736 O O . MET A 1 93 ? -5.939 5.805 -16.983 1.00 97.00 93 MET A O 1
ATOM 740 N N . PHE A 1 94 ? -6.195 7.215 -15.260 1.00 95.19 94 PHE A N 1
ATOM 741 C CA . PHE A 1 94 ? -6.997 6.313 -14.441 1.00 95.19 94 PHE A CA 1
ATOM 742 C C . PHE A 1 94 ? -8.068 7.096 -13.683 1.00 95.19 94 PHE A C 1
ATOM 744 O O . PHE A 1 94 ? -7.984 8.312 -13.545 1.00 95.19 94 PHE A O 1
ATOM 751 N N . SER A 1 95 ? -9.103 6.409 -13.201 1.00 92.94 95 SER A N 1
ATOM 752 C CA . SER A 1 95 ? -10.168 7.041 -12.414 1.00 92.94 95 SER A CA 1
ATOM 753 C C . SER A 1 95 ? -10.215 6.461 -11.012 1.00 92.94 95 SER A C 1
ATOM 755 O O . SER A 1 95 ? -10.104 5.248 -10.834 1.00 92.94 95 SER A O 1
ATOM 757 N N . HIS A 1 96 ? -10.372 7.334 -10.022 1.00 89.31 96 HIS A N 1
ATOM 758 C CA . HIS A 1 96 ? -10.508 6.932 -8.633 1.00 89.31 96 HIS A CA 1
ATOM 759 C C . HIS A 1 96 ? -11.831 6.168 -8.429 1.00 89.31 96 HIS A C 1
ATOM 761 O O . HIS A 1 96 ? -12.884 6.682 -8.815 1.00 89.31 96 HIS A O 1
ATOM 767 N N . PRO A 1 97 ? -11.826 4.966 -7.822 1.00 85.06 97 PRO A N 1
ATOM 768 C CA . PRO A 1 97 ? -12.983 4.069 -7.841 1.00 85.06 97 PRO A CA 1
ATOM 769 C C . PRO A 1 97 ? -14.176 4.575 -7.021 1.00 85.06 97 PRO A C 1
ATOM 771 O O . PRO A 1 97 ? -15.306 4.191 -7.305 1.00 85.06 97 PRO A O 1
ATOM 774 N N . VAL A 1 98 ? -13.940 5.429 -6.017 1.00 83.31 98 VAL A N 1
ATOM 775 C CA . VAL A 1 98 ? -15.002 5.997 -5.164 1.00 83.31 98 VAL A CA 1
ATOM 776 C C . VAL A 1 98 ? -15.441 7.375 -5.651 1.00 83.31 98 VAL A C 1
ATOM 778 O O . VAL A 1 98 ? -16.584 7.553 -6.057 1.00 83.31 98 VAL A O 1
ATOM 781 N N . SER A 1 99 ? -14.532 8.353 -5.647 1.00 84.81 99 SER A N 1
ATOM 782 C CA . SER A 1 99 ? -14.831 9.721 -6.095 1.00 84.81 99 SER A CA 1
ATOM 783 C C . SER A 1 99 ? -15.120 9.866 -7.598 1.00 84.81 99 SER A C 1
ATOM 785 O O . SER A 1 99 ? -15.708 10.868 -7.999 1.00 84.81 99 SER A O 1
ATOM 787 N N . GLY A 1 100 ? -14.704 8.914 -8.443 1.00 87.75 100 GLY A N 1
ATOM 788 C CA . GLY A 1 100 ? -14.883 8.974 -9.898 1.00 87.75 100 GLY A CA 1
ATOM 789 C C . GLY A 1 100 ? -14.001 10.006 -10.612 1.00 87.75 100 GLY A C 1
ATOM 790 O O . GL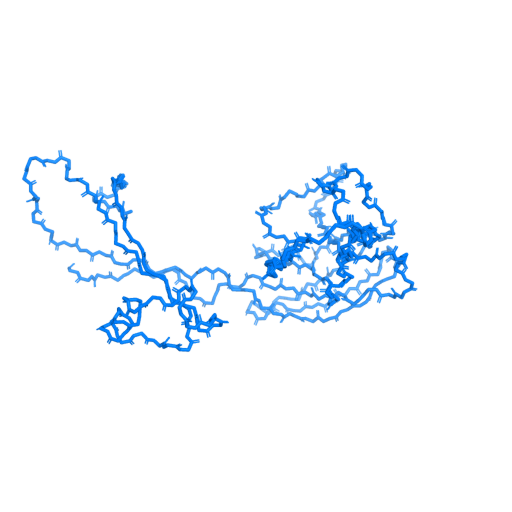Y A 1 100 ? -14.132 10.183 -11.822 1.00 87.75 100 GLY A O 1
ATOM 791 N N . ILE A 1 101 ? -13.108 10.694 -9.894 1.00 91.25 101 ILE A N 1
ATOM 792 C CA . ILE A 1 101 ? -12.216 11.706 -10.470 1.00 91.25 101 ILE A CA 1
ATOM 793 C C . ILE A 1 101 ? -11.168 11.015 -11.345 1.00 91.25 101 ILE A C 1
ATOM 795 O O . ILE A 1 101 ? -10.495 10.078 -10.910 1.00 91.25 101 ILE A O 1
ATOM 799 N N . THR A 1 102 ? -11.026 11.488 -12.581 1.00 95.38 102 THR A N 1
ATOM 800 C CA . THR A 1 102 ? -9.973 11.039 -13.491 1.00 95.38 102 THR A CA 1
ATOM 801 C C . THR A 1 102 ? -8.684 11.800 -13.214 1.00 95.38 102 THR A C 1
ATOM 803 O O . THR A 1 102 ? -8.671 13.030 -13.234 1.00 95.38 102 THR A O 1
ATOM 806 N N . HIS A 1 103 ? -7.609 11.051 -12.994 1.00 94.50 103 HIS A N 1
ATOM 807 C CA . HIS A 1 103 ? -6.255 11.548 -12.816 1.00 94.50 103 HIS A CA 1
ATOM 808 C C . HIS A 1 103 ? -5.382 11.120 -13.995 1.00 94.50 103 HIS A C 1
ATOM 810 O O . HIS A 1 103 ? -5.539 10.025 -14.542 1.00 94.50 103 HIS A O 1
ATOM 816 N N . THR A 1 104 ? -4.432 11.976 -14.346 1.00 96.94 104 THR A N 1
ATOM 817 C CA . THR A 1 104 ? -3.371 11.691 -15.306 1.00 96.94 104 THR A CA 1
ATOM 818 C C . THR A 1 104 ? -2.052 11.611 -14.557 1.00 96.94 104 THR A C 1
ATOM 820 O O . THR A 1 104 ? -1.600 12.607 -13.989 1.00 96.94 104 THR A O 1
ATOM 823 N N . LEU A 1 105 ? -1.439 10.431 -14.568 1.00 96.81 105 LEU A N 1
ATOM 824 C CA . LEU A 1 105 ? -0.048 10.235 -14.191 1.00 96.81 105 LEU A CA 1
ATOM 825 C C . LEU A 1 105 ? 0.835 10.653 -15.358 1.00 96.81 105 LEU A C 1
ATOM 827 O O . LEU A 1 105 ? 0.602 10.203 -16.476 1.00 96.81 105 LEU A O 1
ATOM 831 N N . THR A 1 106 ? 1.833 11.495 -15.099 1.00 96.94 106 THR A N 1
ATOM 832 C CA . THR A 1 106 ? 2.858 11.862 -16.085 1.00 96.94 106 THR A CA 1
ATOM 833 C C . THR A 1 106 ? 4.231 11.547 -15.520 1.00 96.94 106 THR A C 1
ATOM 835 O O . THR A 1 106 ? 4.592 12.050 -14.454 1.00 96.94 106 THR A O 1
ATOM 838 N N . VAL A 1 107 ? 4.984 10.707 -16.224 1.00 96.12 107 VAL A N 1
ATOM 839 C CA . VAL A 1 107 ? 6.339 10.311 -15.842 1.00 96.12 107 VAL A CA 1
ATOM 840 C C . VAL A 1 107 ? 7.270 11.505 -16.001 1.00 96.12 107 VAL A C 1
ATOM 842 O O . VAL A 1 107 ? 7.318 12.125 -17.061 1.00 96.12 107 VAL A O 1
ATOM 845 N N . GLN A 1 108 ? 8.012 11.824 -14.949 1.00 94.12 108 GLN A N 1
ATOM 846 C CA . GLN A 1 108 ? 9.023 12.881 -14.952 1.00 94.12 108 GLN A CA 1
ATOM 847 C C . GLN A 1 108 ? 10.418 12.296 -15.165 1.00 94.12 108 GLN A C 1
ATOM 849 O O . GLN A 1 108 ? 11.205 12.832 -15.939 1.00 94.12 108 GLN A O 1
ATOM 854 N N . GLU A 1 109 ? 10.702 11.163 -14.530 1.00 93.69 109 GLU A N 1
ATOM 855 C CA . GLU A 1 109 ? 11.959 10.436 -14.662 1.00 93.69 109 GLU A CA 1
ATOM 856 C C . GLU A 1 109 ? 11.695 8.941 -14.509 1.00 93.69 109 GLU A C 1
ATOM 858 O O . GLU A 1 109 ? 10.840 8.539 -13.719 1.00 93.69 109 GLU A O 1
ATOM 863 N N . ILE A 1 110 ? 12.417 8.120 -15.265 1.00 92.88 110 ILE A N 1
ATOM 864 C CA . ILE A 1 110 ? 12.423 6.671 -15.094 1.00 92.88 110 ILE A CA 1
ATOM 865 C C . ILE A 1 110 ? 13.816 6.150 -15.421 1.00 92.88 110 ILE A C 1
ATOM 867 O O . ILE A 1 110 ? 14.348 6.414 -16.500 1.00 92.88 110 ILE A O 1
ATOM 871 N N . GLU A 1 111 ? 14.432 5.461 -14.469 1.00 92.69 111 GLU A N 1
ATOM 872 C CA . GLU A 1 111 ? 15.813 5.018 -14.604 1.00 92.69 111 GLU A CA 1
ATOM 873 C C . GLU A 1 111 ? 16.087 3.717 -13.865 1.00 92.69 111 GLU A C 1
ATOM 875 O O . GLU A 1 111 ? 15.485 3.403 -12.838 1.00 92.69 111 GLU A O 1
ATOM 880 N N . GLN A 1 112 ? 17.049 2.966 -14.389 1.00 92.69 112 GLN A N 1
ATOM 881 C CA . GLN A 1 112 ? 17.562 1.792 -13.717 1.00 92.69 112 GLN A CA 1
ATOM 882 C C . GLN A 1 112 ? 18.565 2.202 -12.638 1.00 92.69 112 GLN A C 1
ATOM 884 O O . GLN A 1 112 ? 19.571 2.855 -12.914 1.00 92.69 112 GLN A O 1
ATOM 889 N N . GLN A 1 113 ? 18.314 1.759 -11.413 1.00 89.31 113 GLN A N 1
ATOM 890 C CA . GLN A 1 113 ? 19.156 1.999 -10.252 1.00 89.31 113 GLN A CA 1
ATOM 891 C C . GLN A 1 113 ? 19.667 0.684 -9.657 1.00 89.31 113 GLN A C 1
ATOM 893 O O . GLN A 1 113 ? 19.269 -0.425 -10.026 1.00 89.31 113 GLN A O 1
ATOM 898 N N . THR A 1 114 ? 20.630 0.801 -8.746 1.00 87.69 114 THR A N 1
ATOM 899 C CA . THR A 1 114 ? 21.214 -0.343 -8.046 1.00 87.69 114 THR A CA 1
ATOM 900 C C . THR A 1 114 ? 21.426 -0.001 -6.583 1.00 87.69 114 THR A C 1
ATOM 902 O O . THR A 1 114 ? 22.093 0.980 -6.253 1.00 87.69 114 THR A O 1
ATOM 905 N N . VAL A 1 115 ? 20.869 -0.826 -5.699 1.00 85.62 115 VAL A N 1
ATOM 906 C CA . VAL A 1 115 ? 21.097 -0.718 -4.259 1.00 85.62 115 VAL A CA 1
ATOM 907 C C . VAL A 1 115 ? 22.551 -1.105 -3.961 1.00 85.62 115 VAL A C 1
ATOM 909 O O . VAL A 1 115 ? 23.000 -2.165 -4.406 1.00 85.62 115 VAL A O 1
ATOM 912 N N . PRO A 1 116 ? 23.310 -0.301 -3.197 1.00 79.19 116 PRO A N 1
ATOM 913 C CA . PRO A 1 116 ? 24.648 -0.692 -2.773 1.00 79.19 116 PRO A CA 1
ATOM 914 C C . PRO A 1 116 ? 24.610 -2.009 -1.984 1.00 79.19 116 PRO A C 1
ATOM 916 O O . PRO A 1 116 ? 23.855 -2.135 -1.027 1.00 79.19 116 PRO A O 1
ATOM 919 N N . GLN A 1 117 ? 25.453 -2.987 -2.331 1.00 66.00 117 GLN A N 1
ATOM 920 C CA . GLN A 1 117 ? 25.455 -4.305 -1.664 1.00 66.00 117 GLN A CA 1
ATOM 921 C C . GLN A 1 117 ? 25.669 -4.217 -0.143 1.00 66.00 117 GLN A C 1
ATOM 923 O O . GLN A 1 117 ? 25.082 -4.983 0.615 1.00 66.00 117 GLN A O 1
ATOM 928 N N . ASN A 1 118 ? 26.434 -3.223 0.314 1.00 69.50 118 ASN A N 1
ATOM 929 C CA . ASN A 1 118 ? 26.694 -2.983 1.738 1.00 69.50 118 ASN A CA 1
ATOM 930 C C . ASN A 1 118 ? 25.477 -2.429 2.504 1.00 69.50 118 ASN A C 1
ATOM 932 O O . ASN A 1 118 ? 25.572 -2.190 3.707 1.00 69.50 118 ASN A O 1
ATOM 936 N N . SER A 1 119 ? 24.354 -2.178 1.827 1.00 70.38 119 SER A N 1
ATOM 937 C CA . SER A 1 119 ? 23.106 -1.741 2.456 1.00 70.38 119 SER A CA 1
ATOM 938 C C . SER A 1 119 ? 22.360 -2.883 3.152 1.00 70.38 119 SER A C 1
ATOM 940 O O . SER A 1 119 ? 21.465 -2.612 3.952 1.00 70.38 119 SER A O 1
ATOM 942 N N . PHE A 1 120 ? 22.723 -4.145 2.893 1.00 74.31 120 PHE A N 1
ATOM 943 C CA . PHE A 1 120 ? 22.099 -5.309 3.519 1.00 74.31 120 PHE A CA 1
ATOM 944 C C . PHE A 1 120 ? 22.941 -5.819 4.695 1.00 74.31 120 PHE A C 1
ATOM 946 O O . PHE A 1 120 ? 24.142 -6.039 4.582 1.00 74.31 120 PHE A O 1
ATOM 953 N N . GLY A 1 121 ? 22.307 -6.009 5.855 1.00 65.62 121 GLY A N 1
ATOM 954 C CA . GLY A 1 121 ? 22.992 -6.303 7.121 1.00 65.62 121 GLY A CA 1
ATOM 955 C C . GLY A 1 121 ? 23.408 -7.764 7.338 1.00 65.62 121 GLY A C 1
ATOM 956 O O . GLY A 1 121 ? 23.580 -8.162 8.490 1.00 65.62 121 GLY A O 1
ATOM 957 N N . SER A 1 122 ? 23.499 -8.591 6.291 1.00 71.06 122 SER A N 1
ATOM 958 C CA . SER A 1 122 ? 23.799 -10.019 6.439 1.00 71.06 122 SER A CA 1
ATOM 959 C C . SER A 1 122 ? 24.615 -10.589 5.283 1.00 71.06 122 SER A C 1
ATOM 961 O O . SER A 1 122 ? 24.143 -10.616 4.155 1.00 71.06 122 SER A O 1
ATOM 963 N N . ASP A 1 123 ? 25.769 -11.177 5.607 1.00 74.81 123 ASP A N 1
ATOM 964 C CA . ASP A 1 123 ? 26.604 -11.935 4.659 1.00 74.81 123 ASP A CA 1
ATOM 965 C C . ASP A 1 123 ? 26.061 -13.350 4.379 1.00 74.81 123 ASP A C 1
ATOM 967 O O . ASP A 1 123 ? 26.601 -14.090 3.560 1.00 74.81 123 ASP A O 1
ATOM 971 N N . ARG A 1 124 ? 24.998 -13.762 5.088 1.00 82.06 124 ARG A N 1
ATOM 972 C CA . ARG A 1 124 ? 24.358 -15.075 4.906 1.00 82.06 124 ARG A CA 1
ATOM 973 C C . ARG A 1 124 ? 23.538 -15.140 3.620 1.00 82.06 124 ARG A C 1
ATOM 975 O O . ARG A 1 124 ? 23.222 -16.233 3.164 1.00 82.06 124 ARG A O 1
ATOM 982 N N . TRP A 1 125 ? 23.170 -13.996 3.059 1.00 84.38 125 TRP A N 1
ATOM 983 C CA . TRP A 1 125 ? 22.250 -13.914 1.936 1.00 84.38 125 TRP A CA 1
ATOM 984 C C . TRP A 1 125 ? 22.834 -13.034 0.840 1.00 84.38 125 TRP A C 1
ATOM 986 O O . TRP A 1 125 ? 23.381 -11.969 1.109 1.00 84.38 125 TRP A O 1
ATOM 996 N N . ILE A 1 126 ? 22.669 -13.470 -0.403 1.00 85.69 126 ILE A N 1
ATOM 997 C CA . ILE A 1 126 ? 22.885 -12.641 -1.582 1.00 85.69 126 ILE A CA 1
ATOM 998 C C . ILE A 1 126 ? 21.529 -12.045 -1.945 1.00 85.69 126 ILE A C 1
ATOM 1000 O O . ILE A 1 126 ? 20.584 -12.778 -2.242 1.00 85.69 126 ILE A O 1
ATOM 1004 N N . TYR A 1 127 ? 21.431 -10.720 -1.885 1.00 87.69 127 TYR A N 1
ATOM 1005 C CA . TYR A 1 127 ? 20.207 -9.986 -2.191 1.00 87.69 127 TYR A CA 1
ATOM 1006 C C . TYR A 1 127 ? 20.223 -9.484 -3.638 1.00 87.69 127 TYR A C 1
ATOM 1008 O O . TYR A 1 127 ? 21.286 -9.081 -4.121 1.00 87.69 127 TYR A O 1
ATOM 1016 N N . PRO A 1 128 ? 19.070 -9.474 -4.326 1.00 89.69 128 PRO A N 1
ATOM 1017 C CA . PRO A 1 128 ? 18.937 -8.744 -5.578 1.00 89.69 128 PRO A CA 1
ATOM 1018 C C . PRO A 1 128 ? 19.099 -7.239 -5.331 1.00 89.69 128 PRO A C 1
ATOM 1020 O O . PRO A 1 128 ? 18.731 -6.726 -4.272 1.00 89.69 128 PRO A O 1
ATOM 1023 N N . THR A 1 129 ? 19.675 -6.527 -6.297 1.00 89.19 129 THR A N 1
ATOM 1024 C CA . THR A 1 129 ? 20.067 -5.118 -6.118 1.00 89.19 129 THR A CA 1
ATOM 1025 C C . THR A 1 129 ? 19.560 -4.190 -7.206 1.00 89.19 129 THR A C 1
ATOM 1027 O O . THR A 1 129 ? 19.557 -2.982 -6.990 1.00 89.19 129 THR A O 1
ATOM 1030 N N . HIS A 1 130 ? 19.170 -4.705 -8.368 1.00 90.75 130 HIS A N 1
ATOM 1031 C CA . HIS A 1 130 ? 18.751 -3.886 -9.501 1.00 90.75 130 HIS A CA 1
ATOM 1032 C C . HIS A 1 130 ? 17.254 -3.603 -9.426 1.00 90.75 130 HIS A C 1
ATOM 1034 O O . HIS A 1 130 ? 16.478 -4.495 -9.107 1.00 90.75 130 HIS A O 1
ATOM 1040 N N . TYR A 1 131 ? 16.852 -2.371 -9.719 1.00 91.62 131 TYR A N 1
ATOM 1041 C CA . TYR A 1 131 ? 15.447 -1.965 -9.791 1.00 91.62 131 TYR A CA 1
ATOM 1042 C C . TYR A 1 131 ? 15.292 -0.769 -10.730 1.00 91.62 131 TYR A C 1
ATOM 1044 O O . TYR A 1 131 ? 16.274 -0.118 -11.088 1.00 91.62 131 TYR A O 1
ATOM 1052 N N . ILE A 1 132 ? 14.057 -0.463 -11.108 1.00 92.31 132 ILE A N 1
ATOM 1053 C CA . ILE A 1 132 ? 13.678 0.759 -11.809 1.00 92.31 132 ILE A CA 1
ATOM 1054 C C . ILE A 1 132 ? 13.088 1.742 -10.800 1.00 92.31 132 ILE A C 1
ATOM 1056 O O . ILE A 1 132 ? 12.157 1.411 -10.067 1.00 92.31 132 ILE A O 1
ATOM 1060 N N . ALA A 1 133 ? 13.618 2.959 -10.768 1.00 92.38 133 ALA A N 1
ATOM 1061 C CA . ALA A 1 133 ? 13.043 4.082 -10.045 1.00 92.38 133 ALA A CA 1
ATOM 1062 C C . ALA A 1 133 ? 12.246 4.952 -11.018 1.00 92.38 133 ALA A C 1
ATOM 1064 O O . ALA A 1 133 ? 12.732 5.278 -12.099 1.00 92.38 133 ALA A O 1
ATOM 1065 N N . MET A 1 134 ? 11.038 5.348 -10.629 1.00 93.00 134 MET A N 1
ATOM 1066 C CA . MET A 1 134 ? 10.189 6.254 -11.395 1.00 93.00 134 MET A CA 1
ATOM 1067 C C . MET A 1 134 ? 9.770 7.435 -10.526 1.00 93.00 134 MET A C 1
ATOM 1069 O O . MET A 1 134 ? 9.265 7.245 -9.419 1.00 93.00 134 MET A O 1
ATOM 1073 N N . SER A 1 135 ? 9.899 8.649 -11.058 1.00 93.12 135 SER A N 1
ATOM 1074 C CA . SER A 1 135 ? 9.253 9.842 -10.518 1.00 93.12 135 SER A CA 1
ATOM 1075 C C . SER A 1 135 ? 8.129 10.308 -11.442 1.00 93.12 135 SER A C 1
ATOM 1077 O O . SER A 1 135 ? 8.214 10.194 -12.667 1.00 93.12 135 SER A O 1
ATOM 1079 N N . TYR A 1 136 ? 7.031 10.789 -10.864 1.00 93.19 136 TYR A N 1
ATOM 1080 C CA . TYR A 1 136 ? 5.831 11.155 -11.616 1.00 93.19 136 TYR A CA 1
ATOM 1081 C C . TYR A 1 136 ? 5.022 12.250 -10.920 1.00 93.19 136 TYR A C 1
ATOM 1083 O O . TYR A 1 136 ? 5.132 12.459 -9.711 1.00 93.19 136 TYR A O 1
ATOM 1091 N N . THR A 1 137 ? 4.178 12.937 -11.684 1.00 94.75 137 THR A N 1
ATOM 1092 C CA . THR A 1 137 ? 3.167 13.872 -11.168 1.00 94.75 137 THR A CA 1
ATOM 1093 C C . THR A 1 137 ? 1.763 13.341 -11.437 1.00 94.75 137 THR A C 1
ATOM 1095 O O . THR A 1 137 ? 1.555 12.540 -12.352 1.00 94.75 137 THR A O 1
ATOM 1098 N N . LEU A 1 138 ? 0.793 13.773 -10.628 1.00 94.38 138 LEU A N 1
ATOM 1099 C CA . LEU A 1 138 ? -0.622 13.440 -10.784 1.00 94.38 138 LEU A CA 1
ATOM 1100 C C . LEU A 1 138 ? -1.426 14.718 -11.024 1.00 94.38 138 LEU A C 1
ATOM 1102 O O . LEU A 1 138 ? -1.344 15.666 -10.248 1.00 94.38 138 LEU A O 1
ATOM 1106 N N . THR A 1 139 ? -2.227 14.743 -12.091 1.00 94.44 139 THR A N 1
ATOM 1107 C CA . THR A 1 139 ? -3.098 15.885 -12.410 1.00 94.44 139 THR A CA 1
ATOM 1108 C C . THR A 1 139 ? -4.551 15.439 -12.607 1.00 94.44 139 THR A C 1
ATOM 1110 O O . THR A 1 139 ? -4.801 14.622 -13.493 1.00 94.44 139 THR A O 1
ATOM 1113 N N . PRO A 1 140 ? -5.527 15.975 -11.846 1.00 93.25 140 PRO A N 1
ATOM 1114 C CA . PRO A 1 140 ? -5.337 16.831 -10.671 1.00 93.25 140 PRO A CA 1
ATOM 1115 C C . PRO A 1 140 ? -4.622 16.074 -9.540 1.00 93.25 140 PRO A C 1
ATOM 1117 O O . PRO A 1 140 ? -4.677 14.847 -9.491 1.00 93.25 140 PRO A O 1
ATOM 1120 N N . GLU A 1 141 ? -3.974 16.789 -8.623 1.00 90.62 141 GLU A N 1
ATOM 1121 C CA . GLU A 1 141 ? -3.355 16.165 -7.446 1.00 90.62 141 GLU A CA 1
ATOM 1122 C C . GLU A 1 141 ? -4.457 15.567 -6.543 1.00 90.62 141 GLU A C 1
ATOM 1124 O O . GLU A 1 141 ? -5.428 16.267 -6.225 1.00 90.62 141 GLU A O 1
ATOM 1129 N N . PRO A 1 142 ? -4.371 14.281 -6.152 1.00 85.31 142 PRO A N 1
ATOM 1130 C CA . PRO A 1 142 ? -5.413 13.642 -5.357 1.00 85.31 142 PRO A CA 1
ATOM 1131 C C . PRO A 1 142 ? -5.413 14.134 -3.902 1.00 85.31 142 PRO A C 1
ATOM 1133 O O . PRO A 1 142 ? -4.369 14.388 -3.304 1.00 85.31 142 PRO A O 1
ATOM 1136 N N . MET A 1 143 ? -6.609 14.238 -3.310 1.00 76.88 143 MET A N 1
ATOM 1137 C CA . MET A 1 143 ? -6.762 14.490 -1.867 1.00 76.88 143 MET A CA 1
ATOM 1138 C C . MET A 1 143 ? -6.505 13.227 -1.033 1.00 76.88 143 MET A C 1
ATOM 1140 O O . MET A 1 143 ? -6.028 13.320 0.096 1.00 76.88 143 MET A O 1
ATOM 1144 N N . GLU A 1 144 ? -6.834 12.059 -1.587 1.00 73.94 144 GLU A N 1
ATOM 1145 C CA . GLU A 1 144 ? -6.591 10.745 -0.990 1.00 73.94 144 GLU A CA 1
ATOM 1146 C C . GLU A 1 144 ? -5.219 10.205 -1.419 1.00 73.94 144 GLU A C 1
ATOM 1148 O O . GLU A 1 144 ? -4.699 10.552 -2.480 1.00 73.94 144 GLU A O 1
ATOM 1153 N N . ASN A 1 145 ? -4.615 9.337 -0.603 1.00 80.50 145 ASN A N 1
ATOM 1154 C CA . ASN A 1 145 ? -3.310 8.765 -0.932 1.00 80.50 145 ASN A CA 1
ATOM 1155 C C . ASN A 1 145 ? -3.447 7.725 -2.051 1.00 80.50 145 ASN A C 1
ATOM 1157 O O . ASN A 1 145 ? -4.035 6.658 -1.854 1.00 80.50 145 ASN A O 1
ATOM 1161 N N . ILE A 1 146 ? -2.831 8.008 -3.195 1.00 88.56 146 ILE A N 1
ATOM 1162 C CA . ILE A 1 146 ? -2.670 7.075 -4.311 1.00 88.56 146 ILE A CA 1
ATOM 1163 C C . ILE A 1 146 ? -1.211 6.623 -4.340 1.00 88.56 146 ILE A C 1
ATOM 1165 O O . ILE A 1 146 ? -0.301 7.431 -4.173 1.00 88.56 146 ILE A O 1
ATOM 1169 N N . SER A 1 147 ? -0.993 5.326 -4.514 1.00 90.44 147 SER A N 1
ATOM 1170 C CA . SER A 1 147 ? 0.332 4.712 -4.575 1.00 90.44 147 SER A CA 1
ATOM 1171 C C . SER A 1 147 ? 0.503 3.966 -5.892 1.00 90.44 147 SER A C 1
ATOM 1173 O O . SER A 1 147 ? -0.475 3.542 -6.505 1.00 90.44 147 SER A O 1
ATOM 1175 N N . VAL A 1 148 ? 1.748 3.799 -6.324 1.00 92.31 148 VAL A N 1
ATOM 1176 C CA . VAL A 1 148 ? 2.104 3.021 -7.512 1.00 92.31 148 VAL A CA 1
ATOM 1177 C C . VAL A 1 148 ? 3.048 1.914 -7.074 1.00 92.31 148 VAL A C 1
ATOM 1179 O O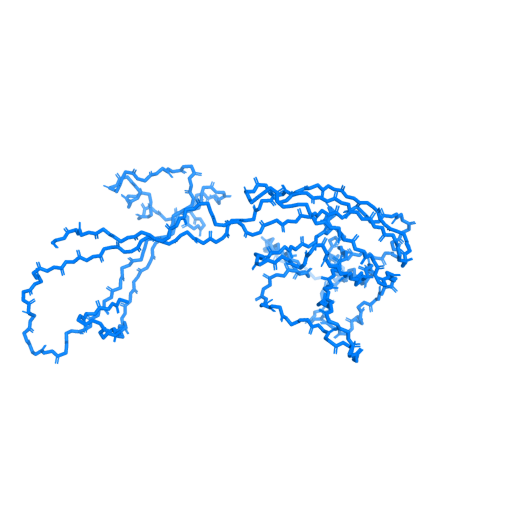 . VAL A 1 148 ? 4.023 2.188 -6.376 1.00 92.31 148 VAL A O 1
ATOM 1182 N N . PHE A 1 149 ? 2.738 0.684 -7.468 1.00 91.06 149 PHE A N 1
ATOM 1183 C CA . PHE A 1 149 ? 3.534 -0.501 -7.162 1.00 91.06 149 PHE A CA 1
ATOM 1184 C C . PHE A 1 149 ? 3.904 -1.244 -8.435 1.00 91.06 149 PHE A C 1
ATOM 1186 O O . PHE A 1 149 ? 3.198 -1.145 -9.436 1.00 91.06 149 PHE A O 1
ATOM 1193 N N . ASP A 1 150 ? 4.985 -2.005 -8.372 1.00 92.06 150 ASP A N 1
ATOM 1194 C CA . ASP A 1 150 ? 5.264 -3.058 -9.341 1.00 92.06 150 ASP A CA 1
ATOM 1195 C C . ASP A 1 150 ? 4.233 -4.194 -9.222 1.00 92.06 150 ASP A C 1
ATOM 1197 O O . ASP A 1 150 ? 3.697 -4.450 -8.138 1.00 92.06 150 ASP A O 1
ATOM 1201 N N . CYS A 1 151 ? 3.941 -4.863 -10.333 1.00 90.38 151 CYS A N 1
ATOM 1202 C CA . CYS A 1 151 ? 3.187 -6.113 -10.356 1.00 90.38 151 CYS A CA 1
ATOM 1203 C C . CYS A 1 151 ? 4.067 -7.346 -10.103 1.00 90.38 151 CYS A C 1
ATOM 1205 O O . CYS A 1 151 ? 3.515 -8.400 -9.783 1.00 90.38 151 CYS A O 1
ATOM 1207 N N . ASP A 1 152 ? 5.388 -7.237 -10.265 1.00 88.94 152 ASP A N 1
ATOM 1208 C CA . ASP A 1 152 ? 6.337 -8.316 -9.990 1.00 88.94 152 ASP A CA 1
ATOM 1209 C C . ASP A 1 152 ? 6.636 -8.438 -8.478 1.00 88.94 152 ASP A C 1
ATOM 1211 O O . ASP A 1 152 ? 6.666 -7.450 -7.741 1.00 88.94 152 ASP A O 1
ATOM 1215 N N . GLU A 1 153 ? 6.856 -9.666 -7.999 1.00 84.25 153 GLU A N 1
ATOM 1216 C CA . GLU A 1 153 ? 7.343 -9.931 -6.636 1.00 84.25 153 GLU A CA 1
ATOM 1217 C C . GLU A 1 153 ? 8.853 -9.669 -6.508 1.00 84.25 153 GLU A C 1
ATOM 1219 O O . GLU A 1 153 ? 9.348 -9.431 -5.402 1.00 84.25 153 GLU A O 1
ATOM 1224 N N . GLY A 1 154 ? 9.578 -9.715 -7.629 1.00 88.62 154 GLY A N 1
ATOM 1225 C CA . GLY A 1 154 ? 11.030 -9.650 -7.684 1.00 88.62 154 GLY A CA 1
ATOM 1226 C C . GLY A 1 154 ? 11.712 -10.969 -7.334 1.00 88.62 154 GLY A C 1
ATOM 1227 O O . GLY A 1 154 ? 11.095 -11.986 -6.995 1.00 88.62 154 GLY A O 1
ATOM 1228 N N . ASP A 1 155 ? 13.038 -10.940 -7.398 1.00 88.75 155 ASP A N 1
ATOM 1229 C CA . ASP A 1 155 ? 13.859 -12.094 -7.071 1.00 88.75 155 ASP A CA 1
ATOM 1230 C C . ASP A 1 155 ? 13.925 -12.320 -5.557 1.00 88.75 155 ASP A C 1
ATOM 1232 O O . ASP A 1 155 ? 13.984 -11.399 -4.738 1.00 88.75 155 ASP A O 1
ATOM 1236 N N . ARG A 1 156 ? 13.966 -13.591 -5.155 1.00 88.88 156 ARG A N 1
ATOM 1237 C CA . ARG A 1 156 ? 14.125 -13.952 -3.743 1.00 88.88 156 ARG A CA 1
ATOM 1238 C C . ARG A 1 156 ? 15.609 -14.003 -3.376 1.00 88.88 156 ARG A C 1
ATOM 1240 O O . ARG A 1 156 ? 16.387 -14.575 -4.140 1.00 88.88 156 ARG A O 1
ATOM 1247 N N . PRO A 1 157 ? 16.010 -13.485 -2.199 1.00 88.31 157 PRO A N 1
ATOM 1248 C CA . PRO A 1 157 ? 17.386 -13.603 -1.730 1.00 88.31 157 PRO A CA 1
ATOM 1249 C C . PRO A 1 157 ? 17.854 -15.060 -1.692 1.00 88.31 157 PRO A C 1
ATOM 1251 O O . PRO A 1 157 ? 17.105 -15.957 -1.297 1.00 88.31 157 PRO A O 1
ATOM 1254 N N . ILE A 1 158 ? 19.110 -15.288 -2.072 1.00 88.19 158 ILE A N 1
ATOM 1255 C CA . ILE A 1 158 ? 19.718 -16.621 -2.127 1.00 88.19 158 ILE A CA 1
ATOM 1256 C C . ILE A 1 158 ? 20.565 -16.823 -0.877 1.00 88.19 158 ILE A C 1
ATOM 1258 O O . ILE A 1 158 ? 21.408 -15.988 -0.551 1.00 88.19 158 ILE A O 1
ATOM 1262 N N . GLU A 1 159 ? 20.355 -17.933 -0.172 1.00 86.81 159 GLU A N 1
ATOM 1263 C CA . GLU A 1 159 ? 21.172 -18.272 0.990 1.00 86.81 159 GLU A CA 1
ATOM 1264 C C . GLU A 1 159 ? 22.567 -18.717 0.546 1.00 86.81 159 GLU A C 1
ATOM 1266 O O . GLU A 1 159 ? 22.715 -19.615 -0.285 1.00 86.81 159 GLU A O 1
ATOM 1271 N N . VAL A 1 160 ? 23.601 -18.131 1.141 1.00 83.12 160 VAL A N 1
ATOM 1272 C CA . VAL A 1 160 ? 24.971 -18.620 1.014 1.00 83.12 160 VAL A CA 1
ATOM 1273 C C . VAL A 1 160 ? 25.111 -19.819 1.948 1.00 83.12 160 VAL A C 1
ATOM 1275 O O . VAL A 1 160 ? 25.342 -19.667 3.148 1.00 83.12 160 VAL A O 1
ATOM 1278 N N . THR A 1 161 ? 24.950 -21.033 1.418 1.00 69.06 161 THR A N 1
ATOM 1279 C CA . THR A 1 161 ? 25.278 -22.253 2.167 1.00 69.06 161 THR A CA 1
ATOM 1280 C C . THR A 1 161 ? 26.791 -22.321 2.385 1.00 69.06 161 THR A C 1
ATOM 1282 O O . THR A 1 161 ? 27.535 -22.291 1.400 1.00 69.06 161 THR A O 1
ATOM 1285 N N . PRO A 1 162 ? 27.278 -22.434 3.634 1.00 57.59 162 PRO A N 1
ATOM 1286 C CA . PRO A 1 162 ? 28.679 -22.745 3.883 1.00 57.59 162 PRO A CA 1
ATOM 1287 C C . PRO A 1 162 ? 29.043 -24.093 3.249 1.00 57.59 162 PRO A C 1
ATOM 1289 O O . PRO A 1 162 ? 28.216 -25.004 3.227 1.00 57.59 162 PRO A O 1
ATOM 1292 N N . ASP A 1 163 ? 30.281 -24.210 2.769 1.00 51.97 163 ASP A N 1
ATOM 1293 C CA . ASP A 1 163 ? 30.857 -25.448 2.234 1.00 51.97 163 ASP A CA 1
ATOM 1294 C C . ASP A 1 163 ? 30.622 -26.633 3.200 1.00 51.97 163 ASP A C 1
ATOM 1296 O O . ASP A 1 163 ? 30.734 -26.482 4.423 1.00 51.97 163 ASP A O 1
ATOM 1300 N N . ASP A 1 164 ? 30.251 -27.795 2.651 1.00 45.75 164 ASP A N 1
ATOM 1301 C CA . ASP A 1 164 ? 29.630 -28.951 3.329 1.00 45.75 164 ASP A CA 1
ATOM 1302 C C . ASP A 1 164 ? 30.616 -29.763 4.197 1.00 45.75 164 ASP A C 1
ATOM 1304 O O . ASP A 1 164 ? 30.841 -30.964 4.028 1.00 45.75 164 ASP A O 1
ATOM 1308 N N . HIS A 1 165 ? 31.250 -29.091 5.157 1.00 43.38 165 HIS A N 1
ATOM 1309 C CA . HIS A 1 165 ? 32.134 -29.686 6.154 1.00 43.38 165 HIS A CA 1
ATOM 1310 C C . HIS A 1 165 ? 31.807 -29.209 7.574 1.00 43.38 165 HIS A C 1
ATOM 1312 O O . HIS A 1 165 ? 32.701 -28.904 8.359 1.00 43.38 165 HIS A O 1
ATOM 1318 N N . SER A 1 166 ? 30.531 -29.198 7.968 1.00 45.69 166 SER A N 1
ATOM 1319 C CA . SER A 1 166 ? 30.195 -29.433 9.380 1.00 45.69 166 SER A CA 1
ATOM 1320 C C . SER A 1 166 ? 28.752 -29.906 9.567 1.00 45.69 166 SER A C 1
ATOM 1322 O O . SER A 1 166 ? 27.789 -29.165 9.409 1.00 45.69 166 SER A O 1
ATOM 1324 N N . PHE A 1 167 ? 28.612 -31.169 9.969 1.00 46.31 167 PHE A N 1
ATOM 1325 C CA . PHE A 1 167 ? 27.366 -31.762 10.448 1.00 46.31 167 PHE A CA 1
ATOM 1326 C C . PHE A 1 167 ? 26.784 -30.964 11.622 1.00 46.31 167 PHE A C 1
ATOM 1328 O O . PHE A 1 167 ? 27.286 -31.103 12.740 1.00 46.31 167 PHE A O 1
ATOM 1335 N N . ARG A 1 168 ? 25.686 -30.220 11.419 1.00 42.72 168 ARG A N 1
ATOM 1336 C CA . ARG A 1 168 ? 24.773 -29.794 12.499 1.00 42.72 168 ARG A CA 1
ATOM 1337 C C . ARG A 1 168 ? 23.315 -29.711 12.019 1.00 42.72 168 ARG A C 1
ATOM 1339 O O . ARG A 1 168 ? 23.080 -29.358 10.870 1.00 42.72 168 ARG A O 1
ATOM 1346 N N . PRO A 1 169 ? 22.338 -30.084 12.871 1.00 41.66 169 PRO A N 1
ATOM 1347 C CA . PRO A 1 169 ? 20.969 -30.344 12.441 1.00 41.66 169 PRO A CA 1
ATOM 1348 C C . PRO A 1 169 ? 20.220 -29.059 12.074 1.00 41.66 169 PRO A C 1
ATOM 1350 O O . PRO A 1 169 ? 20.331 -28.033 12.745 1.00 41.66 169 PRO A O 1
ATOM 1353 N N . VAL A 1 170 ? 19.442 -29.172 10.999 1.00 48.03 170 VAL A N 1
ATOM 1354 C CA . VAL A 1 170 ? 18.636 -28.126 10.369 1.00 48.03 170 VAL A CA 1
ATOM 1355 C C . VAL A 1 170 ? 17.468 -27.730 11.272 1.00 48.03 170 VAL A C 1
ATOM 1357 O O . VAL A 1 170 ? 16.597 -28.545 11.569 1.00 48.03 170 VAL A O 1
ATOM 1360 N N . GLY A 1 171 ? 17.430 -26.458 11.665 1.00 39.28 171 GLY A N 1
ATOM 1361 C CA . GLY A 1 171 ? 16.203 -25.774 12.057 1.00 39.28 171 GLY A CA 1
ATOM 1362 C C . GLY A 1 171 ? 15.718 -24.964 10.863 1.00 39.28 171 GLY A C 1
ATOM 1363 O O . GLY A 1 171 ? 16.258 -23.897 10.581 1.00 39.28 171 GLY A O 1
ATOM 1364 N N . SER A 1 172 ? 14.741 -25.489 10.130 1.00 44.16 172 SER A N 1
ATOM 1365 C CA . SER A 1 172 ? 14.067 -24.782 9.044 1.00 44.16 172 SER A CA 1
ATOM 1366 C C . SER A 1 172 ? 13.179 -23.686 9.635 1.00 44.16 172 SER A C 1
ATOM 1368 O O . SER A 1 172 ? 11.997 -23.902 9.895 1.00 44.16 172 SER A O 1
ATOM 1370 N N . SER A 1 173 ? 13.762 -22.514 9.865 1.00 34.22 173 SER A N 1
ATOM 1371 C CA . SER A 1 173 ? 13.015 -21.274 10.044 1.00 34.22 173 SER A CA 1
ATOM 1372 C C . SER A 1 173 ? 12.862 -20.635 8.671 1.00 34.22 173 SER A C 1
ATOM 1374 O O . SER A 1 173 ? 13.764 -19.945 8.200 1.00 34.22 173 SER A O 1
ATOM 1376 N N . SER A 1 174 ? 11.731 -20.880 8.012 1.00 33.38 174 SER A N 1
ATOM 1377 C CA . SER A 1 174 ? 11.302 -20.097 6.854 1.00 33.38 174 SER A CA 1
ATOM 1378 C C . SER A 1 174 ? 10.980 -18.676 7.324 1.00 33.38 174 SER A C 1
ATOM 1380 O O . SER A 1 174 ? 9.839 -18.357 7.657 1.00 33.38 174 SER A O 1
ATOM 1382 N N . CYS A 1 175 ? 12.003 -17.832 7.427 1.00 28.34 175 CYS A N 1
ATOM 1383 C CA . CYS A 1 175 ? 11.807 -16.399 7.558 1.00 28.34 175 CYS A CA 1
ATOM 1384 C C . CYS A 1 175 ? 11.467 -15.877 6.162 1.00 28.34 175 CYS A C 1
ATOM 1386 O O . CYS A 1 175 ? 12.352 -15.691 5.329 1.00 28.34 175 CYS A 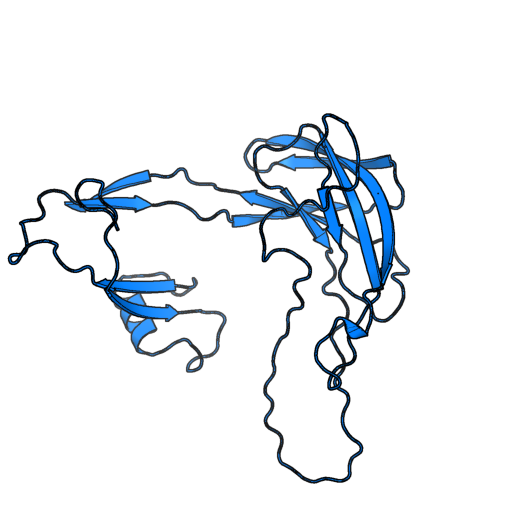O 1
ATOM 1388 N N . PHE A 1 176 ? 10.178 -15.701 5.886 1.00 27.03 176 PHE A N 1
ATOM 1389 C CA . PHE A 1 176 ? 9.736 -14.910 4.748 1.00 27.03 176 PHE A CA 1
ATOM 1390 C C . PHE A 1 176 ? 10.123 -13.459 5.037 1.00 27.03 176 PHE A C 1
ATOM 1392 O O . PHE A 1 176 ? 9.393 -12.736 5.710 1.00 27.03 176 PHE A O 1
ATOM 1399 N N . VAL A 1 177 ? 11.299 -13.036 4.577 1.00 33.22 177 VAL A N 1
ATOM 1400 C CA . VAL A 1 177 ? 11.604 -11.609 4.493 1.00 33.22 177 VAL A CA 1
ATOM 1401 C C . VAL A 1 177 ? 10.943 -11.123 3.215 1.00 33.22 177 VAL A C 1
ATOM 1403 O O . VAL A 1 177 ? 11.521 -11.205 2.135 1.00 33.22 177 VAL A O 1
ATOM 1406 N N . VAL A 1 178 ? 9.703 -10.650 3.334 1.00 33.56 178 VAL A N 1
ATOM 1407 C CA . VAL A 1 178 ? 9.155 -9.743 2.328 1.00 33.56 178 VAL A CA 1
ATOM 1408 C C . VAL A 1 178 ? 9.967 -8.462 2.481 1.00 33.56 178 VAL A C 1
ATOM 1410 O O . VAL A 1 178 ? 9.763 -7.693 3.422 1.00 33.56 178 VAL A O 1
ATOM 1413 N N . GLY A 1 179 ? 10.962 -8.276 1.616 1.00 35.22 179 GLY A N 1
ATOM 1414 C CA . GLY A 1 179 ? 11.638 -6.998 1.459 1.00 35.22 179 GLY A CA 1
ATOM 1415 C C . GLY A 1 179 ? 10.645 -6.016 0.858 1.00 35.22 179 GLY A C 1
ATOM 1416 O O . GLY A 1 179 ? 10.631 -5.813 -0.347 1.00 35.22 179 GLY A O 1
ATOM 1417 N N . VAL A 1 180 ? 9.767 -5.455 1.689 1.00 36.47 180 VAL A N 1
ATOM 1418 C CA . VAL A 1 180 ? 8.856 -4.387 1.286 1.00 36.47 180 VAL A CA 1
ATOM 1419 C C . VAL A 1 180 ? 9.705 -3.139 1.043 1.00 36.47 180 VAL A C 1
ATOM 1421 O O . VAL A 1 180 ? 9.918 -2.335 1.950 1.00 36.47 180 VAL A O 1
ATOM 1424 N N . ILE A 1 181 ? 10.200 -2.952 -0.180 1.00 46.72 181 ILE A N 1
ATOM 1425 C CA . ILE A 1 181 ? 10.561 -1.614 -0.655 1.00 46.72 181 ILE A CA 1
ATOM 1426 C C . ILE A 1 181 ? 9.251 -0.952 -1.083 1.00 46.72 181 ILE A C 1
ATOM 1428 O O . ILE A 1 181 ? 8.904 -0.908 -2.254 1.00 46.72 181 ILE A O 1
ATOM 1432 N N . GLY A 1 182 ? 8.466 -0.511 -0.099 1.00 39.19 182 GLY A N 1
ATOM 1433 C CA . GLY A 1 182 ? 7.207 0.185 -0.357 1.00 39.19 182 GLY A CA 1
ATOM 1434 C C . GLY A 1 182 ? 6.175 0.064 0.758 1.00 39.19 182 GLY A C 1
ATOM 1435 O O . GLY A 1 182 ? 5.305 -0.797 0.700 1.00 39.19 182 GLY A O 1
ATOM 1436 N N . GLY A 1 183 ? 6.218 0.976 1.735 1.00 36.31 183 GLY A N 1
ATOM 1437 C CA . GLY A 1 183 ? 5.014 1.314 2.509 1.00 36.31 183 GLY A CA 1
ATOM 1438 C C . GLY A 1 183 ? 5.041 1.091 4.021 1.00 36.31 183 GLY A C 1
ATOM 1439 O O . GLY A 1 183 ? 4.003 0.748 4.577 1.00 36.31 183 GLY A O 1
ATOM 1440 N N . ALA A 1 184 ? 6.171 1.305 4.702 1.00 30.52 184 ALA A N 1
ATOM 1441 C CA . ALA A 1 184 ? 6.197 1.313 6.174 1.00 30.52 184 ALA A CA 1
ATOM 1442 C C . ALA A 1 184 ? 6.495 2.680 6.814 1.00 30.52 184 ALA A C 1
ATOM 1444 O O . ALA A 1 184 ? 6.413 2.792 8.031 1.00 30.52 184 ALA A O 1
ATOM 1445 N N . ASP A 1 185 ? 6.754 3.730 6.035 1.00 33.75 185 ASP A N 1
ATOM 1446 C CA . ASP A 1 185 ? 6.778 5.093 6.564 1.00 33.75 185 ASP A CA 1
ATOM 1447 C C . ASP A 1 185 ? 6.029 6.024 5.615 1.00 33.75 185 ASP A C 1
ATOM 1449 O O . ASP A 1 185 ? 6.073 5.852 4.395 1.00 33.75 185 ASP A O 1
ATOM 1453 N N . GLY A 1 186 ? 5.288 6.972 6.196 1.00 32.44 186 GLY A N 1
ATOM 1454 C CA . GLY A 1 186 ? 4.510 7.983 5.480 1.00 32.44 186 GLY A CA 1
ATOM 1455 C C . GLY A 1 186 ? 5.349 8.752 4.451 1.00 32.44 186 GLY A C 1
ATOM 1456 O O . GLY A 1 186 ? 6.563 8.579 4.391 1.00 32.44 186 GLY A O 1
ATOM 1457 N N . PRO A 1 187 ? 4.729 9.609 3.623 1.00 33.81 187 PRO A N 1
ATOM 1458 C CA . PRO A 1 187 ? 5.363 10.168 2.438 1.00 33.81 187 PRO A CA 1
ATOM 1459 C C . PRO A 1 187 ? 6.590 10.998 2.822 1.00 33.81 187 PRO A C 1
ATOM 1461 O O . PRO A 1 187 ? 6.502 12.203 3.040 1.00 33.81 187 PRO A O 1
ATOM 1464 N N . THR A 1 188 ? 7.759 10.369 2.848 1.00 30.30 188 THR A N 1
ATOM 1465 C CA . THR A 1 188 ? 9.011 11.072 2.636 1.00 30.30 188 THR A CA 1
ATOM 1466 C C . THR A 1 188 ? 9.162 11.101 1.132 1.00 30.30 188 THR A C 1
ATOM 1468 O O . THR A 1 188 ? 9.852 10.281 0.533 1.00 30.30 188 THR A O 1
ATOM 1471 N N . ALA A 1 189 ? 8.426 12.029 0.514 1.00 31.78 189 ALA A N 1
ATOM 1472 C CA . ALA A 1 189 ? 8.797 12.525 -0.794 1.00 31.78 189 ALA A CA 1
ATOM 1473 C C . ALA A 1 189 ? 10.288 12.861 -0.698 1.00 31.78 189 ALA A C 1
ATOM 1475 O O . ALA A 1 189 ? 10.686 13.724 0.089 1.00 31.78 189 ALA A O 1
ATOM 1476 N N . VAL A 1 190 ? 11.125 12.136 -1.432 1.00 30.72 190 VAL A N 1
ATOM 1477 C CA . VAL A 1 190 ? 12.501 12.562 -1.648 1.00 30.72 190 VAL A CA 1
ATOM 1478 C C . VAL A 1 190 ? 12.389 13.781 -2.560 1.00 30.72 190 VAL A C 1
ATOM 1480 O O . VAL A 1 190 ? 12.363 13.672 -3.779 1.00 30.72 190 VAL A O 1
ATOM 1483 N N . ILE A 1 191 ? 12.193 14.953 -1.950 1.00 30.75 191 ILE A N 1
ATOM 1484 C CA . ILE A 1 191 ? 12.107 16.233 -2.649 1.00 30.75 191 ILE A CA 1
ATOM 1485 C C . ILE A 1 191 ? 13.524 16.579 -3.106 1.00 30.75 191 ILE A C 1
ATOM 1487 O O . ILE A 1 191 ? 14.282 17.222 -2.378 1.00 30.75 191 ILE A O 1
ATOM 1491 N N . TYR A 1 192 ? 13.884 16.177 -4.322 1.00 28.50 192 TYR A N 1
ATOM 1492 C CA . TYR A 1 192 ? 14.937 16.863 -5.058 1.00 28.50 192 TYR A CA 1
ATOM 1493 C C . TYR A 1 192 ? 14.331 18.100 -5.735 1.00 28.50 192 TYR A C 1
ATOM 1495 O O . TYR A 1 192 ? 13.621 18.006 -6.723 1.00 28.50 192 TYR A O 1
ATOM 1503 N N . GLY A 1 193 ? 14.621 19.269 -5.158 1.00 29.58 193 GLY A N 1
ATOM 1504 C CA . GLY A 1 193 ? 14.917 20.495 -5.905 1.00 29.58 193 GLY A CA 1
ATOM 1505 C C . GLY A 1 193 ? 13.828 21.184 -6.745 1.00 29.58 193 GLY A C 1
ATOM 1506 O O . GLY A 1 193 ? 13.610 20.866 -7.903 1.00 29.58 193 GLY A O 1
ATOM 1507 N N . THR A 1 194 ? 13.385 22.329 -6.211 1.00 32.34 194 THR A N 1
ATOM 1508 C CA . THR A 1 194 ? 12.999 23.585 -6.899 1.00 32.34 194 THR A CA 1
ATOM 1509 C C . THR A 1 194 ? 11.637 23.697 -7.610 1.00 32.34 194 THR A C 1
ATOM 1511 O O . THR A 1 194 ? 11.450 23.266 -8.736 1.00 32.34 194 THR A O 1
ATOM 1514 N N . ASN A 1 195 ? 10.740 24.453 -6.956 1.00 42.28 195 ASN A N 1
ATOM 1515 C CA . ASN A 1 195 ? 9.701 25.328 -7.519 1.00 42.28 195 ASN A CA 1
ATOM 1516 C C . ASN A 1 195 ? 8.951 24.841 -8.772 1.00 42.28 195 ASN A C 1
ATOM 1518 O O . ASN A 1 195 ? 9.138 25.366 -9.868 1.00 42.28 195 ASN A O 1
ATOM 1522 N N . SER A 1 196 ? 7.954 23.989 -8.566 1.00 39.59 196 SER A N 1
ATOM 1523 C CA . SER A 1 196 ? 6.730 24.008 -9.369 1.00 39.59 196 SER A CA 1
ATOM 1524 C C . SER A 1 196 ? 5.548 23.615 -8.479 1.00 39.59 196 SER A C 1
ATOM 1526 O O . SER A 1 196 ? 5.725 22.999 -7.432 1.00 39.59 196 SER A O 1
ATOM 1528 N N . GLN A 1 197 ? 4.343 24.064 -8.823 1.00 50.84 197 GLN A N 1
ATOM 1529 C CA . GLN A 1 197 ? 3.118 23.873 -8.033 1.00 50.84 197 GLN A CA 1
ATOM 1530 C C . GLN A 1 197 ? 2.607 22.416 -8.025 1.00 50.84 197 GLN A C 1
ATOM 1532 O O . GLN A 1 197 ? 1.542 22.153 -7.472 1.00 50.84 197 GLN A O 1
ATOM 1537 N N . GLU A 1 198 ? 3.351 21.480 -8.617 1.00 62.72 198 GLU A N 1
ATOM 1538 C CA . GLU A 1 198 ? 2.985 20.072 -8.755 1.00 62.72 198 GLU A CA 1
ATOM 1539 C C . GLU A 1 198 ? 3.801 19.219 -7.782 1.00 62.72 198 GLU A C 1
ATOM 1541 O O . GLU A 1 198 ? 5.026 19.323 -7.698 1.00 62.72 198 GLU A O 1
ATOM 1546 N N . LYS A 1 199 ? 3.110 18.385 -7.002 1.00 84.44 199 LYS A N 1
ATOM 1547 C CA . LYS A 1 199 ? 3.749 17.489 -6.043 1.00 84.44 199 LYS A CA 1
ATOM 1548 C C . LYS A 1 199 ? 4.373 16.321 -6.806 1.00 84.44 199 LYS A C 1
ATOM 1550 O O . LYS A 1 199 ? 3.687 15.614 -7.539 1.00 84.44 199 LYS A O 1
ATOM 1555 N N . LEU A 1 200 ? 5.680 16.136 -6.632 1.00 88.25 200 LEU A N 1
ATOM 1556 C CA . LEU A 1 200 ? 6.411 15.017 -7.215 1.00 88.25 200 LEU A CA 1
ATOM 1557 C C . LEU A 1 200 ? 6.234 13.768 -6.344 1.00 88.25 200 LEU A C 1
ATOM 1559 O O . LEU A 1 200 ? 6.418 13.817 -5.124 1.00 88.25 200 LEU A O 1
ATOM 1563 N N . HIS A 1 201 ? 5.906 12.654 -6.986 1.00 90.75 201 HIS A N 1
ATOM 1564 C CA . HIS A 1 201 ? 5.754 11.334 -6.381 1.00 90.75 201 HIS A CA 1
ATOM 1565 C C . HIS A 1 201 ? 6.836 10.393 -6.908 1.00 90.75 201 HIS A C 1
ATOM 1567 O O . HIS A 1 201 ? 7.433 10.652 -7.953 1.00 90.75 201 HIS A O 1
ATOM 1573 N N . ALA A 1 202 ? 7.086 9.300 -6.188 1.00 90.31 202 ALA A N 1
ATOM 1574 C CA . ALA A 1 202 ? 8.079 8.300 -6.566 1.00 90.31 202 ALA A CA 1
ATOM 1575 C C . ALA A 1 202 ? 7.543 6.876 -6.371 1.00 90.31 202 ALA A C 1
ATOM 1577 O O . ALA A 1 202 ? 6.708 6.634 -5.496 1.00 90.31 202 ALA A O 1
ATOM 1578 N N . ALA A 1 203 ? 8.032 5.949 -7.188 1.00 91.75 203 ALA A N 1
ATOM 1579 C CA . ALA A 1 203 ? 7.801 4.515 -7.081 1.00 91.75 203 ALA A CA 1
ATOM 1580 C C . ALA A 1 203 ? 9.069 3.751 -7.479 1.00 91.75 203 ALA A C 1
ATOM 1582 O O . ALA A 1 203 ? 9.844 4.220 -8.313 1.00 91.75 203 ALA A O 1
ATOM 1583 N N . CYS A 1 204 ? 9.265 2.576 -6.888 1.00 92.38 204 CYS A N 1
ATOM 1584 C CA . CYS A 1 204 ? 10.362 1.673 -7.221 1.00 92.38 204 CYS A CA 1
ATOM 1585 C C . CYS A 1 204 ? 9.791 0.322 -7.642 1.00 92.38 204 CYS A C 1
ATOM 1587 O O . CYS A 1 204 ? 8.792 -0.125 -7.073 1.00 92.38 204 CYS A O 1
ATOM 1589 N N . SER A 1 205 ? 10.429 -0.309 -8.625 1.00 92.31 205 SER A N 1
ATOM 1590 C CA . SER A 1 205 ? 10.124 -1.681 -9.017 1.00 92.31 205 SER A CA 1
ATOM 1591 C C . SER A 1 205 ? 10.584 -2.663 -7.938 1.00 92.31 205 SER A C 1
ATOM 1593 O O . SER A 1 205 ? 11.337 -2.302 -7.022 1.00 92.31 205 SER A O 1
ATOM 1595 N N . ALA A 1 206 ? 10.182 -3.921 -8.075 1.00 90.31 206 ALA A N 1
ATOM 1596 C CA . ALA A 1 206 ? 10.776 -5.007 -7.319 1.00 90.31 206 ALA A CA 1
ATOM 1597 C C . ALA A 1 206 ? 12.277 -5.148 -7.645 1.00 90.31 206 ALA A C 1
ATOM 1599 O O . ALA A 1 206 ? 12.775 -4.636 -8.656 1.00 90.31 206 ALA A O 1
ATOM 1600 N N . LEU A 1 207 ? 13.018 -5.799 -6.744 1.00 91.00 207 LEU A N 1
ATOM 1601 C CA . LEU A 1 207 ? 14.459 -5.999 -6.890 1.00 91.00 207 LEU A CA 1
ATOM 1602 C C . LEU A 1 207 ? 14.764 -7.258 -7.704 1.00 91.00 207 LEU A C 1
ATOM 1604 O O . LEU A 1 207 ? 14.204 -8.320 -7.438 1.00 91.00 207 LEU A O 1
ATOM 1608 N N . HIS A 1 208 ? 15.749 -7.160 -8.594 1.00 91.62 208 HIS A N 1
ATOM 1609 C CA . HIS A 1 208 ? 16.253 -8.263 -9.411 1.00 91.62 208 HIS A CA 1
ATOM 1610 C C . HIS A 1 208 ? 17.779 -8.429 -9.297 1.00 91.62 208 HIS A C 1
ATOM 1612 O O . HIS A 1 208 ? 18.525 -7.488 -8.988 1.00 91.62 208 HIS A O 1
ATOM 1618 N N . PHE A 1 209 ? 18.266 -9.654 -9.505 1.00 91.31 209 PHE A N 1
ATOM 1619 C CA . PHE A 1 209 ? 19.701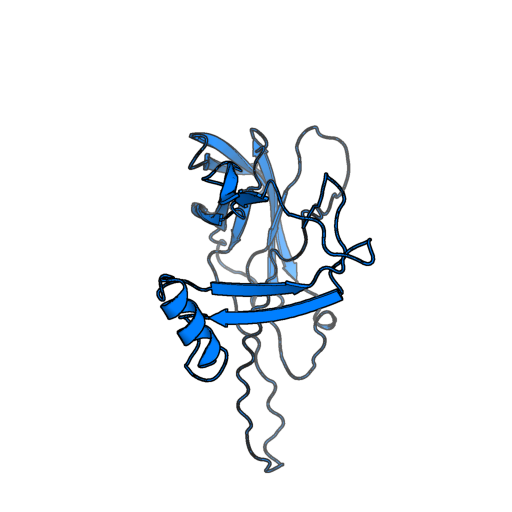 -9.951 -9.533 1.00 91.31 209 PHE A CA 1
ATOM 1620 C C . PHE A 1 209 ? 20.370 -9.382 -10.778 1.00 91.31 209 PHE A C 1
ATOM 1622 O O . PHE A 1 209 ? 21.474 -8.847 -10.688 1.00 91.31 209 PHE A O 1
ATOM 1629 N N . GLU A 1 210 ? 19.685 -9.451 -11.911 1.00 92.94 210 GLU A N 1
ATOM 1630 C CA . GLU A 1 210 ? 20.109 -8.868 -13.179 1.00 92.94 210 GLU A CA 1
ATOM 1631 C C . GLU A 1 210 ? 19.406 -7.516 -13.397 1.00 92.94 210 GLU A C 1
ATOM 1633 O O . GLU A 1 210 ? 18.319 -7.290 -12.859 1.00 92.94 210 GLU A O 1
ATOM 1638 N N . PRO A 1 211 ? 19.996 -6.607 -14.191 1.00 91.44 211 PRO A N 1
ATOM 1639 C CA . PRO A 1 211 ? 19.284 -5.485 -14.791 1.00 91.44 211 PRO A CA 1
ATOM 1640 C C . PRO A 1 211 ? 17.894 -5.854 -15.315 1.00 91.44 211 PRO A C 1
ATOM 1642 O O . PRO A 1 211 ? 17.745 -6.837 -16.042 1.00 91.44 211 PRO A O 1
ATOM 1645 N N . VAL A 1 212 ? 16.891 -5.037 -14.989 1.00 86.50 212 VAL A N 1
ATOM 1646 C CA . VAL A 1 212 ? 15.526 -5.216 -15.497 1.00 86.50 212 VAL A CA 1
ATOM 1647 C C . VAL A 1 212 ? 15.536 -4.982 -17.010 1.00 86.50 212 VAL A C 1
ATOM 1649 O O . VAL A 1 212 ? 15.793 -3.870 -17.465 1.00 86.50 212 VAL A O 1
ATOM 1652 N N . GLY A 1 213 ? 15.339 -6.052 -17.784 1.00 77.62 213 GLY A N 1
ATOM 1653 C CA . GLY A 1 213 ? 15.463 -6.025 -19.246 1.00 77.62 213 GLY A CA 1
ATOM 1654 C C . GLY A 1 213 ? 14.174 -5.680 -19.995 1.00 77.62 213 GLY A C 1
ATOM 1655 O O . GLY A 1 213 ? 14.248 -5.167 -21.109 1.00 77.62 213 GLY A O 1
ATOM 1656 N N . ASP A 1 214 ? 13.021 -5.953 -19.384 1.00 82.25 214 ASP A N 1
ATOM 1657 C CA . ASP A 1 214 ? 11.691 -5.692 -19.938 1.00 82.25 214 ASP A CA 1
ATOM 1658 C C . ASP A 1 214 ? 11.012 -4.522 -19.211 1.00 82.25 214 ASP A C 1
ATOM 1660 O O . ASP A 1 214 ? 11.363 -4.173 -18.084 1.00 82.25 214 ASP A O 1
ATOM 1664 N N . ASP A 1 215 ? 9.990 -3.935 -19.832 1.00 87.00 215 ASP A N 1
ATOM 1665 C CA . ASP A 1 215 ? 9.234 -2.847 -19.213 1.00 87.00 215 ASP A CA 1
ATOM 1666 C C . ASP A 1 215 ? 8.444 -3.326 -17.991 1.00 87.00 215 ASP A C 1
ATOM 1668 O O . ASP A 1 215 ? 7.593 -4.228 -18.096 1.00 87.00 215 ASP A O 1
ATOM 1672 N N . VAL A 1 216 ? 8.670 -2.646 -16.863 1.00 91.38 216 VAL A N 1
ATOM 1673 C CA . VAL A 1 216 ? 7.970 -2.873 -15.594 1.00 91.38 216 VAL A CA 1
ATOM 1674 C C . VAL A 1 216 ? 6.471 -2.642 -15.774 1.00 91.38 216 VAL A C 1
ATOM 1676 O O . VAL A 1 216 ? 6.032 -1.619 -16.311 1.00 91.38 216 VAL A O 1
ATOM 1679 N N . GLU A 1 217 ? 5.673 -3.607 -15.320 1.00 95.44 217 GLU A N 1
ATOM 1680 C CA . GLU A 1 217 ? 4.223 -3.467 -15.251 1.00 95.44 217 GLU A CA 1
ATOM 1681 C C . GLU A 1 217 ? 3.839 -2.853 -13.907 1.00 95.44 217 GLU A C 1
ATOM 1683 O O . GLU A 1 217 ? 3.859 -3.504 -12.869 1.00 95.44 217 GLU A O 1
ATOM 1688 N N . TRP A 1 218 ? 3.466 -1.582 -13.928 1.00 95.31 218 TRP A N 1
ATOM 1689 C CA . TRP A 1 218 ? 3.054 -0.843 -12.746 1.00 95.31 218 TRP A CA 1
ATOM 1690 C C . TRP A 1 218 ? 1.555 -0.991 -12.493 1.00 95.31 218 TRP A C 1
ATOM 1692 O O . TRP A 1 218 ? 0.762 -1.139 -13.423 1.00 95.31 218 TRP A O 1
ATOM 1702 N N . ARG A 1 219 ? 1.135 -0.852 -11.236 1.00 94.81 219 ARG A N 1
ATOM 1703 C CA . ARG A 1 219 ? -0.268 -0.824 -10.822 1.00 94.81 219 ARG A CA 1
ATOM 1704 C C . ARG A 1 219 ? -0.557 0.354 -9.906 1.00 94.81 219 ARG A C 1
ATOM 1706 O O . ARG A 1 219 ? 0.148 0.590 -8.926 1.00 94.81 219 ARG A O 1
ATOM 1713 N N . ILE A 1 220 ? -1.665 1.037 -10.178 1.00 94.12 220 ILE A N 1
ATOM 1714 C CA . ILE A 1 220 ? -2.230 2.036 -9.265 1.00 94.12 220 ILE A CA 1
ATOM 1715 C C . ILE A 1 220 ? -2.862 1.330 -8.061 1.00 94.12 220 ILE A C 1
ATOM 1717 O O . ILE A 1 220 ? -3.606 0.365 -8.218 1.00 94.12 220 ILE A O 1
ATOM 1721 N N . VAL A 1 221 ? -2.620 1.818 -6.851 1.00 91.44 221 VAL A N 1
ATOM 1722 C CA . VAL A 1 221 ? -3.286 1.354 -5.632 1.00 91.44 221 VAL A CA 1
ATOM 1723 C C . VAL A 1 221 ? -3.889 2.543 -4.908 1.00 91.44 221 VAL A C 1
ATOM 1725 O O . VAL A 1 221 ? -3.215 3.525 -4.602 1.00 91.44 221 VAL A O 1
ATOM 1728 N N . PHE A 1 222 ? -5.184 2.441 -4.637 1.00 89.00 222 PHE A N 1
ATOM 1729 C CA . PHE A 1 222 ? -5.949 3.465 -3.941 1.00 89.00 222 PHE A CA 1
ATOM 1730 C C . PHE A 1 222 ? -6.024 3.122 -2.458 1.00 89.00 222 PHE A C 1
ATOM 1732 O O . PHE A 1 222 ? -6.345 1.985 -2.117 1.00 89.00 222 PHE A O 1
ATOM 1739 N N . ASN A 1 223 ? -5.773 4.091 -1.579 1.00 85.50 223 ASN A N 1
ATOM 1740 C CA . ASN A 1 223 ? -6.038 3.939 -0.150 1.00 85.50 223 ASN A CA 1
ATOM 1741 C C . ASN A 1 223 ? -7.415 4.525 0.154 1.00 85.50 223 ASN A C 1
ATOM 1743 O O . ASN A 1 223 ? -7.549 5.729 0.352 1.00 85.50 223 ASN A O 1
ATOM 1747 N N . VAL A 1 224 ? -8.432 3.666 0.164 1.00 81.81 224 VAL A N 1
ATOM 1748 C CA . VAL A 1 224 ? -9.836 4.077 0.210 1.00 81.81 224 VAL A CA 1
ATOM 1749 C C . VAL A 1 224 ? -10.411 3.886 1.607 1.00 81.81 224 VAL A C 1
ATOM 1751 O O . VAL A 1 224 ? -10.357 2.793 2.175 1.00 81.81 224 VAL A O 1
ATOM 1754 N N . THR A 1 225 ? -11.053 4.926 2.127 1.00 80.19 225 THR A N 1
ATOM 1755 C CA . THR A 1 225 ? -12.014 4.827 3.233 1.00 80.19 225 THR A CA 1
ATOM 1756 C C . THR A 1 225 ? -13.423 4.851 2.655 1.00 80.19 225 THR A C 1
ATOM 1758 O O . THR A 1 225 ? -13.854 5.853 2.093 1.00 80.19 225 THR A O 1
ATOM 1761 N N . GLN A 1 226 ? -14.128 3.728 2.744 1.00 75.56 226 GLN A N 1
ATOM 1762 C CA . GLN A 1 226 ? -15.493 3.560 2.239 1.00 75.56 226 GLN A CA 1
ATOM 1763 C C . GLN A 1 226 ? -16.549 4.049 3.232 1.00 75.56 226 GLN A C 1
ATOM 1765 O O . GLN A 1 226 ? -17.643 4.426 2.823 1.00 75.56 226 GLN A O 1
ATOM 1770 N N . PHE A 1 227 ? -16.231 4.011 4.525 1.00 81.38 227 PHE A N 1
ATOM 1771 C CA . PHE A 1 227 ? -17.138 4.379 5.600 1.00 81.38 227 PHE A CA 1
ATOM 1772 C C . PHE A 1 227 ? -16.624 5.608 6.332 1.00 81.38 227 PHE A C 1
ATOM 1774 O O . PHE A 1 227 ? -15.464 5.661 6.751 1.00 81.38 227 PHE A O 1
ATOM 1781 N N . ASP A 1 228 ? -17.521 6.571 6.518 1.00 84.44 228 ASP A N 1
ATOM 1782 C CA . ASP A 1 228 ? -17.259 7.718 7.366 1.00 84.44 228 ASP A CA 1
ATOM 1783 C C . ASP A 1 228 ? -17.102 7.288 8.825 1.00 84.44 228 ASP A C 1
ATOM 1785 O O . ASP A 1 228 ? -17.612 6.264 9.288 1.00 84.44 228 ASP A O 1
ATOM 1789 N N . LYS A 1 229 ? -16.382 8.115 9.577 1.00 90.88 229 LYS A N 1
ATOM 1790 C CA . LYS A 1 229 ? -16.252 7.954 11.018 1.00 90.88 229 LYS A CA 1
ATOM 1791 C C . LYS A 1 229 ? -17.603 8.177 11.690 1.00 90.88 229 LYS A C 1
ATOM 1793 O O . LYS A 1 229 ? -18.117 9.295 11.702 1.00 90.88 229 LYS A O 1
ATOM 1798 N N . GLU A 1 230 ? -18.116 7.148 12.350 1.00 94.00 230 GLU A N 1
ATOM 1799 C CA . GLU A 1 230 ? -19.394 7.205 13.057 1.00 94.00 230 GLU A CA 1
ATOM 1800 C C . GLU A 1 230 ? -19.215 7.015 14.564 1.00 94.00 230 GLU A C 1
ATOM 1802 O O . GLU A 1 230 ? -18.273 6.378 15.036 1.00 94.00 230 GLU A O 1
ATOM 1807 N N . THR A 1 231 ? -20.100 7.628 15.353 1.00 94.50 231 THR A N 1
ATOM 1808 C CA . THR A 1 231 ? -20.086 7.525 16.817 1.00 94.50 231 THR A CA 1
ATOM 1809 C C . THR A 1 231 ? -21.460 7.137 17.337 1.00 94.50 231 THR A C 1
ATOM 1811 O O . THR A 1 231 ? -22.444 7.829 17.089 1.00 94.50 231 THR A O 1
ATOM 1814 N N . PHE A 1 232 ? -21.503 6.057 18.110 1.00 94.75 232 PHE A N 1
ATOM 1815 C CA . PHE A 1 232 ? -22.723 5.444 18.618 1.00 94.75 232 PHE A CA 1
ATOM 1816 C C . PHE A 1 232 ? -22.777 5.537 20.145 1.00 94.75 232 PHE A C 1
ATOM 1818 O O . PHE A 1 232 ? -21.782 5.218 20.802 1.00 94.75 232 PHE A O 1
ATOM 1825 N N . PRO A 1 233 ? -23.911 5.940 20.742 1.00 94.62 233 PRO A N 1
ATOM 1826 C CA . PRO A 1 233 ? -24.127 5.774 22.172 1.00 94.62 233 PRO A CA 1
ATOM 1827 C C . PRO A 1 233 ? -24.363 4.291 22.482 1.00 94.62 233 PRO A C 1
ATOM 1829 O O . PRO A 1 233 ? -25.184 3.641 21.837 1.00 94.62 233 PRO A O 1
ATOM 1832 N N . ILE A 1 234 ? -23.646 3.760 23.468 1.00 93.75 234 ILE A N 1
ATOM 1833 C CA . ILE A 1 234 ? -23.780 2.369 23.931 1.00 93.75 234 ILE A CA 1
ATOM 1834 C C . ILE A 1 234 ? -24.167 2.263 25.414 1.00 93.75 234 ILE A C 1
ATOM 1836 O O . ILE A 1 234 ? -24.524 1.178 25.867 1.00 93.75 234 ILE A O 1
ATOM 1840 N N . ILE A 1 235 ? -24.131 3.384 26.147 1.00 89.62 235 ILE A N 1
ATOM 1841 C CA . ILE A 1 235 ? -24.761 3.604 27.462 1.00 89.62 235 ILE A CA 1
ATOM 1842 C C . ILE A 1 235 ? -25.377 4.999 27.445 1.00 89.62 235 ILE A C 1
ATOM 1844 O O . ILE A 1 235 ? -24.656 5.929 26.999 1.00 89.62 235 ILE A O 1
#

Foldseek 3Di:
DDDPNHDFDFDDKDKAKADLVDDPPPRHDPVVVVVCVVVVHDNVHIDIDMDTDTDDPDPDDDDDPWDKDKDFDFFDKDWFDKDFDDAFQDKDWGADPPVRDIKIKGWHDKDKDFADQVVDPDPQWDDFTIKIKTKIFIVPHDPFDKDKAFPDQEDDIDGDDPDPPDDDDDDPDPPPPSVPPDDDDPDPPVDDDDDDPTDMDMYMYHGYNDHDPDTTIMIMITRDDPDDIDMDIPD

Organism: NCBI:txid408170

Radius of gyration: 24.29 Å; chains: 1; bounding box: 57×57×66 Å

Sequence (235 aa):
MKLNEKILQTTHGCAVSFNPCLPDGVINELEAKWAIDHYGLDSTYGWVICRDVFPWGTKHHPEINKLFLTMEQQPGQVPGSHFKVHAPGDSFMFSHPVSGITHTLTVQEIEQQTVPQNSFGSDRWIYPTHYIAMSYTLTPEPMENISVFDCDEGDRPIEVTPDDHSFRPVGSSSCFVVGVIGGADGPTAVIYGTNSQEKLHAACSALHFEPVGDDVEWRIVFNVTQFDKETFPII

pLDDT: mean 80.1, std 19.45, range [27.03, 97.31]

Secondary structure (DSSP, 8-state):
-EETTEEPPP-EEEEEEE-TTSPBTTTB-HHHHHHHHHHT--TTS-EEEEEEE---SSSSPPP----EEEE-PPPEEEEEEEEE--STT-EEEEE-TTT--EEEEEEEEEEEEE--GGGSS-TTEEPP-EEEEEEEEEESPPSS-EEEEES---PPPEE-PPPS-----------------S-SS-------S---SS--EEEEPPPBSS---S--EEEEEEEE--S--EEEE--